Protein AF-A0A383BK71-F1 (afdb_monomer)

Solvent-accessible surface area (backbone atoms only — not comparable to full-atom values): 11397 Å² total; per-residue (Å²): 144,84,88,84,87,92,77,85,93,81,81,81,90,73,81,74,77,76,82,78,69,49,71,66,59,52,52,53,50,51,51,54,52,49,54,50,50,52,53,51,50,52,53,52,50,60,57,48,67,32,78,63,40,68,63,46,50,32,55,52,52,14,50,55,44,15,53,54,46,27,53,54,34,49,50,32,50,76,67,69,66,46,39,71,54,34,56,46,54,47,51,23,39,53,29,51,71,76,72,45,80,30,54,25,82,94,73,77,40,45,54,52,73,50,88,63,35,60,75,43,58,67,50,45,62,59,29,73,81,48,65,47,67,61,42,50,43,37,54,44,20,42,26,58,12,49,29,30,37,39,51,27,49,38,25,53,50,89,64,64,37,54,62,68,54,20,49,50,52,38,48,51,56,74,66,31,63,68,57,56,51,54,54,52,49,31,58,58,69,70,51,51,47,54,29,52,55,45,40,50,56,55,74,76,108

InterPro domains:
  IPR018650 Sulfolobus virus STSV1, Orf64 [PF09852] (87-203)

Structure (mmCIF, N/CA/C/O backbone):
data_AF-A0A383BK71-F1
#
_entry.id   AF-A0A383BK71-F1
#
loop_
_atom_site.group_PDB
_atom_site.id
_atom_site.type_symbol
_atom_site.label_atom_id
_atom_site.label_alt_id
_atom_site.label_comp_id
_atom_site.label_asym_id
_atom_site.label_entity_id
_atom_site.label_seq_id
_atom_site.pdbx_PDB_ins_code
_atom_site.Cartn_x
_atom_site.Cartn_y
_atom_site.Cartn_z
_atom_site.occupancy
_atom_site.B_iso_or_equiv
_atom_site.auth_seq_id
_atom_site.auth_comp_id
_atom_site.auth_asym_id
_atom_site.auth_atom_id
_atom_site.pdbx_PDB_model_num
ATOM 1 N N . MET A 1 1 ? -90.364 42.900 13.147 1.00 42.56 1 MET A N 1
ATOM 2 C CA . MET A 1 1 ? -89.649 44.184 12.991 1.00 42.56 1 MET A CA 1
ATOM 3 C C . MET A 1 1 ? -88.377 44.152 13.834 1.00 42.56 1 MET A C 1
ATOM 5 O O . MET A 1 1 ? -88.471 44.435 15.014 1.00 42.56 1 MET A O 1
ATOM 9 N N . ASN A 1 2 ? -87.221 43.758 13.278 1.00 37.34 2 ASN A N 1
ATOM 10 C CA . ASN A 1 2 ? -85.908 44.239 13.742 1.00 37.34 2 ASN A CA 1
ATOM 11 C C . ASN A 1 2 ? -84.810 43.921 12.705 1.00 37.34 2 ASN A C 1
ATOM 13 O O . ASN A 1 2 ? -84.470 42.764 12.478 1.00 37.34 2 ASN A O 1
ATOM 17 N N . ARG A 1 3 ? -84.296 44.964 12.044 1.00 47.06 3 ARG A N 1
ATOM 18 C CA . ARG A 1 3 ? -83.067 44.941 11.235 1.00 47.06 3 ARG A CA 1
ATOM 19 C C . ARG A 1 3 ? -81.888 45.107 12.190 1.00 47.06 3 ARG A C 1
ATOM 21 O O . ARG A 1 3 ? -81.932 46.054 12.970 1.00 47.06 3 ARG A O 1
ATOM 28 N N . LYS A 1 4 ? -80.801 44.349 12.006 1.00 44.72 4 LYS A N 1
ATOM 29 C CA . LYS A 1 4 ? -79.445 44.896 11.763 1.00 44.72 4 LYS A CA 1
ATOM 30 C C . LYS A 1 4 ? -78.358 43.811 11.758 1.00 44.72 4 LYS A C 1
ATOM 32 O O . LYS A 1 4 ? -78.386 42.892 12.561 1.00 44.72 4 LYS A O 1
ATOM 37 N N . LYS A 1 5 ? -77.358 44.092 10.912 1.00 44.12 5 LYS A N 1
ATOM 38 C CA . LYS A 1 5 ? -75.966 43.613 10.895 1.00 44.12 5 LYS A CA 1
ATOM 39 C C . LYS A 1 5 ? -75.694 42.201 10.368 1.00 44.12 5 LYS A C 1
ATOM 41 O O . LYS A 1 5 ? -75.541 41.245 11.109 1.00 44.12 5 LYS A O 1
ATOM 46 N N . PHE A 1 6 ? -75.500 42.165 9.053 1.00 45.75 6 PHE A N 1
ATOM 47 C CA . PHE A 1 6 ? -74.708 41.179 8.329 1.00 45.75 6 PHE A CA 1
ATOM 48 C C . PHE A 1 6 ? -73.498 41.945 7.770 1.00 45.75 6 PHE A C 1
ATOM 50 O O . PHE A 1 6 ? -73.641 42.612 6.752 1.00 45.75 6 PHE A O 1
ATOM 57 N N . LEU A 1 7 ? -72.366 41.990 8.480 1.00 42.94 7 LEU A N 1
ATOM 58 C CA . LEU A 1 7 ? -71.119 42.597 7.988 1.00 42.94 7 LEU A CA 1
ATOM 59 C C . LEU A 1 7 ? -69.911 41.918 8.655 1.00 42.94 7 LEU A C 1
ATOM 61 O O . LEU A 1 7 ? -69.750 42.036 9.864 1.00 42.94 7 LEU A O 1
ATOM 65 N N . PHE A 1 8 ? -69.108 41.265 7.808 1.00 40.44 8 PHE A N 1
ATOM 66 C CA . PHE A 1 8 ? -67.665 41.006 7.899 1.00 40.44 8 PHE A CA 1
ATOM 67 C C . PHE A 1 8 ? -67.098 40.434 9.205 1.00 40.44 8 PHE A C 1
ATOM 69 O O . PHE A 1 8 ? -66.811 41.167 10.143 1.00 40.44 8 PHE A O 1
ATOM 76 N N . ASP A 1 9 ? -66.812 39.131 9.172 1.00 39.16 9 ASP A N 1
ATOM 77 C CA . ASP A 1 9 ? -65.751 38.513 9.967 1.00 39.16 9 ASP A CA 1
ATOM 78 C C . ASP A 1 9 ? -64.569 38.243 9.023 1.00 39.16 9 ASP A C 1
ATOM 80 O O . ASP A 1 9 ? -64.561 37.291 8.241 1.00 39.16 9 ASP A O 1
ATOM 84 N N . VAL A 1 10 ? -63.629 39.183 9.004 1.00 48.25 10 VAL A N 1
ATOM 85 C CA . VAL A 1 10 ? -62.282 39.008 8.466 1.00 48.25 10 VAL A CA 1
ATOM 86 C C . VAL A 1 10 ? -61.370 39.541 9.551 1.00 48.25 10 VAL A C 1
ATOM 88 O O . VAL A 1 10 ? -61.269 40.750 9.687 1.00 48.25 10 VAL A O 1
ATOM 91 N N . ASP A 1 11 ? -60.726 38.644 10.294 1.00 38.59 11 ASP A N 1
ATOM 92 C CA . ASP A 1 11 ? -59.405 38.884 10.869 1.00 38.59 11 ASP A CA 1
ATOM 93 C C . ASP A 1 11 ? -58.658 37.553 11.071 1.00 38.59 11 ASP A C 1
ATOM 95 O O . ASP A 1 11 ? -58.803 36.828 12.051 1.00 38.59 11 ASP A O 1
ATOM 99 N N . GLY A 1 12 ? -57.865 37.231 10.046 1.00 40.09 12 GLY A N 1
ATOM 100 C CA . GLY A 1 12 ? -56.494 36.729 10.156 1.00 40.09 12 GLY A CA 1
ATOM 101 C C . GLY A 1 12 ? -56.163 35.704 11.239 1.00 40.09 12 GLY A C 1
ATOM 102 O O . GLY A 1 12 ? -55.468 36.017 12.202 1.00 40.09 12 GLY A O 1
ATOM 103 N N . ALA A 1 13 ? -56.470 34.434 10.984 1.00 41.88 13 ALA A N 1
ATOM 104 C CA . ALA A 1 13 ? -55.810 33.308 11.641 1.00 41.88 13 ALA A CA 1
ATOM 105 C C . ALA A 1 13 ? -54.373 33.111 11.103 1.00 41.88 13 ALA A C 1
ATOM 107 O O . ALA A 1 13 ? -54.063 32.104 10.470 1.00 41.88 13 ALA A O 1
ATOM 108 N N . PHE A 1 14 ? -53.473 34.063 11.358 1.00 40.72 14 PHE A N 1
ATOM 109 C CA . PHE A 1 14 ? -52.030 33.817 11.293 1.00 40.72 14 PHE A CA 1
ATOM 110 C C . PHE A 1 14 ? -51.546 33.457 12.694 1.00 40.72 14 PHE A C 1
ATOM 112 O O . PHE A 1 14 ? -51.051 34.291 13.448 1.00 40.72 14 PHE A O 1
ATOM 119 N N . GLY A 1 15 ? -51.717 32.182 13.048 1.00 43.16 15 GLY A N 1
ATOM 120 C CA . GLY A 1 15 ? -51.090 31.589 14.222 1.00 43.16 15 GLY A CA 1
ATOM 121 C C . GLY A 1 15 ? -49.574 31.611 14.061 1.00 43.16 15 GLY A C 1
ATOM 122 O O . GLY A 1 15 ? -48.978 30.668 13.540 1.00 43.16 15 GLY A O 1
ATOM 123 N N . VAL A 1 16 ? -48.944 32.695 14.505 1.00 45.91 16 VAL A N 1
ATOM 124 C CA . VAL A 1 16 ? -47.504 32.750 14.735 1.00 45.91 16 VAL A CA 1
ATOM 125 C C . VAL A 1 16 ? -47.217 31.728 15.833 1.00 45.91 16 VAL A C 1
ATOM 127 O O . VAL A 1 16 ? -47.519 31.957 17.002 1.00 45.91 16 VAL A O 1
ATOM 130 N N . LYS A 1 17 ? -46.686 30.555 15.463 1.00 52.88 17 LYS A N 1
ATOM 131 C CA . LYS A 1 17 ? -46.091 29.623 16.428 1.00 52.88 17 LYS A CA 1
ATOM 132 C C . LYS A 1 17 ? -44.982 30.386 17.149 1.00 52.88 17 LYS A C 1
ATOM 134 O O . LYS A 1 17 ? -43.905 30.564 16.583 1.00 52.88 17 LYS A O 1
ATOM 139 N N . SER A 1 18 ? -45.265 30.865 18.360 1.00 48.69 18 SER A N 1
ATOM 140 C CA . SER A 1 18 ? -44.252 31.450 19.235 1.00 48.69 18 SER A CA 1
ATOM 141 C C . SER A 1 18 ? -43.105 30.450 19.369 1.00 48.69 18 SER A C 1
ATOM 143 O O . SER A 1 18 ? -43.304 29.293 19.744 1.00 48.69 18 SER A O 1
ATOM 145 N N . PHE A 1 19 ? -41.910 30.894 18.991 1.00 53.88 19 PHE A N 1
ATOM 146 C CA . PHE A 1 19 ? -40.665 30.133 19.056 1.00 53.88 19 PHE A CA 1
ATOM 147 C C . PHE A 1 19 ? -40.052 30.135 20.466 1.00 53.88 19 PHE A C 1
ATOM 149 O O . PHE A 1 19 ? -38.884 29.780 20.623 1.00 53.88 19 PHE A O 1
ATOM 156 N N . GLU A 1 20 ? -40.816 30.485 21.504 1.00 55.38 20 GLU A N 1
ATOM 157 C CA . GLU A 1 20 ? -40.397 30.345 22.899 1.00 55.38 20 GLU A CA 1
ATOM 158 C C . GLU A 1 20 ? -40.402 28.870 23.317 1.00 55.38 20 GLU A C 1
ATOM 160 O O . GLU A 1 20 ? -41.219 28.400 24.107 1.00 55.38 20 GLU A O 1
ATOM 165 N N . ARG A 1 21 ? -39.441 28.104 22.793 1.00 60.53 21 ARG A N 1
ATOM 166 C CA . ARG A 1 21 ? -38.963 26.932 23.521 1.00 60.53 21 ARG A CA 1
ATOM 167 C C . ARG A 1 21 ? -38.269 27.454 24.769 1.00 60.53 21 ARG A C 1
ATOM 169 O O . ARG A 1 21 ? -37.210 28.070 24.681 1.00 60.53 21 ARG A O 1
ATOM 176 N N . THR A 1 22 ? -38.868 27.199 25.924 1.00 65.06 22 THR A N 1
ATOM 177 C CA . THR A 1 22 ? -38.256 27.447 27.229 1.00 65.06 22 THR A CA 1
ATOM 178 C C . THR A 1 22 ? -36.886 26.772 27.267 1.00 65.06 22 THR A C 1
ATOM 180 O O . THR A 1 22 ? -36.724 25.658 26.761 1.00 65.06 22 THR A O 1
ATOM 183 N N . SER A 1 23 ? -35.886 27.425 27.860 1.00 57.91 23 SER A N 1
ATOM 184 C CA . SER A 1 23 ? -34.531 26.870 28.003 1.00 57.91 23 SER A CA 1
ATOM 185 C C . SER A 1 23 ? -34.546 25.456 28.603 1.00 57.91 23 SER A C 1
ATOM 187 O O . SER A 1 23 ? -33.766 24.609 28.181 1.00 57.91 23 SER A O 1
ATOM 189 N N . GLU A 1 24 ? -35.510 25.166 29.480 1.00 67.19 24 GLU A N 1
ATOM 190 C CA . GLU A 1 24 ? -35.824 23.845 30.046 1.00 67.19 24 GLU A CA 1
ATOM 191 C C . GLU A 1 24 ? -36.275 22.787 29.020 1.00 67.19 24 GLU A C 1
ATOM 193 O O . GLU A 1 24 ? -35.879 21.619 29.082 1.00 67.19 24 GLU A O 1
ATOM 198 N N . GLN A 1 25 ? -37.089 23.172 28.034 1.00 67.69 25 GLN A N 1
ATOM 199 C CA . GLN A 1 25 ? -37.481 22.275 26.945 1.00 67.69 25 GLN A CA 1
ATOM 200 C C . GLN A 1 25 ? -36.298 21.991 26.017 1.00 67.69 25 GLN A C 1
ATOM 202 O O . GLN A 1 25 ? -36.145 20.867 25.538 1.00 67.69 25 GLN A O 1
ATOM 207 N N . VAL A 1 26 ? -35.424 22.974 25.783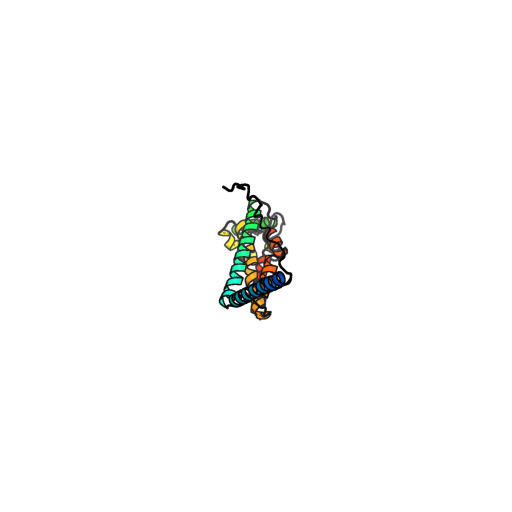 1.00 65.62 26 VAL A N 1
ATOM 208 C CA . VAL A 1 26 ? -34.208 22.776 24.981 1.00 65.62 26 VAL A CA 1
ATOM 209 C C . VAL A 1 26 ? -33.222 21.864 25.711 1.00 65.62 26 VAL A C 1
ATOM 211 O O . VAL A 1 26 ? -32.732 20.908 25.109 1.00 65.62 26 VAL A O 1
ATOM 214 N N . THR A 1 27 ? -32.974 22.088 27.005 1.00 69.00 27 THR A N 1
ATOM 215 C CA . THR A 1 27 ? -32.044 21.270 27.799 1.00 69.00 27 THR A CA 1
ATOM 216 C C . THR A 1 27 ? -32.533 19.834 27.969 1.00 69.00 27 THR A C 1
ATOM 218 O O . THR A 1 27 ? -31.744 18.908 27.787 1.00 69.00 27 THR A O 1
ATOM 221 N N . SER A 1 28 ? -33.82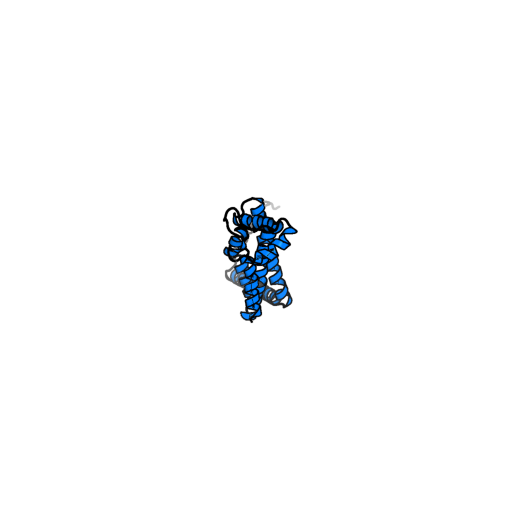5 19.611 28.226 1.00 72.88 28 SER A N 1
ATOM 222 C CA . SER A 1 28 ? -34.400 18.257 28.317 1.00 72.88 28 SER A CA 1
ATOM 223 C C . SER A 1 28 ? -34.387 17.518 26.973 1.00 72.88 28 SER A C 1
ATOM 225 O O . SER A 1 28 ? -34.038 16.335 26.920 1.00 72.88 28 SER A O 1
ATOM 227 N N . THR A 1 29 ? -34.671 18.215 25.867 1.00 71.81 29 THR A N 1
ATOM 228 C CA . THR A 1 29 ? -34.591 17.635 24.516 1.00 71.81 29 THR A CA 1
ATOM 229 C C . THR A 1 29 ? -33.145 17.295 24.142 1.00 71.81 29 THR A C 1
ATOM 231 O O . THR A 1 29 ? -32.883 16.203 23.635 1.00 71.81 29 THR A O 1
ATOM 234 N N . MET A 1 30 ? -32.186 18.180 24.443 1.00 70.88 30 MET A N 1
ATOM 235 C CA . MET A 1 30 ? -30.753 17.933 24.234 1.00 70.88 30 MET A CA 1
ATOM 236 C C . MET A 1 30 ? -30.235 16.777 25.096 1.00 70.88 30 MET A C 1
ATOM 238 O O . MET A 1 30 ? -29.504 15.924 24.594 1.00 70.88 30 MET A O 1
ATOM 242 N N . ALA A 1 31 ? -30.648 16.687 26.363 1.00 73.00 31 ALA A N 1
ATOM 243 C CA . ALA A 1 31 ? -30.292 15.576 27.243 1.00 73.00 31 ALA A CA 1
ATOM 244 C C . ALA A 1 31 ? -30.866 14.239 26.739 1.00 73.00 31 ALA A C 1
ATOM 246 O O . ALA A 1 31 ? -30.168 13.223 26.738 1.00 73.00 31 ALA A O 1
ATOM 247 N N . GLY A 1 32 ? -32.110 14.239 26.245 1.00 73.38 32 GLY A N 1
ATOM 248 C CA . GLY A 1 32 ? -32.739 13.068 25.632 1.00 73.38 32 GLY A CA 1
ATOM 249 C C . GLY A 1 32 ? -32.044 12.617 24.343 1.00 73.38 32 GLY A C 1
ATOM 250 O O . GLY A 1 32 ? -31.818 11.420 24.154 1.00 73.38 32 GLY A O 1
ATOM 251 N N . LEU A 1 33 ? -31.655 13.562 23.481 1.00 75.44 33 LEU A N 1
ATOM 252 C CA . LEU A 1 33 ? -30.868 13.301 22.270 1.00 75.44 33 LEU A CA 1
ATOM 253 C C . LEU A 1 33 ? -29.487 12.729 22.602 1.00 75.44 33 LEU A C 1
ATOM 255 O O . LEU A 1 33 ? -29.099 11.719 22.018 1.00 75.44 33 LEU A O 1
ATOM 259 N N . ARG A 1 34 ? -28.783 13.315 23.578 1.00 73.50 34 ARG A N 1
ATOM 260 C CA . ARG A 1 34 ? -27.465 12.847 24.024 1.00 73.50 34 ARG A CA 1
ATOM 261 C C . ARG A 1 34 ? -27.533 11.431 24.592 1.00 73.50 34 ARG A C 1
ATOM 263 O O . ARG A 1 34 ? -26.778 10.567 24.168 1.00 73.50 34 ARG A O 1
ATOM 270 N N . ARG A 1 35 ? -28.513 11.152 25.457 1.00 75.44 35 ARG A N 1
ATOM 271 C CA . ARG A 1 35 ? -28.724 9.811 26.022 1.00 75.44 35 ARG A CA 1
ATOM 272 C C . ARG A 1 35 ? -29.045 8.774 24.945 1.00 75.44 35 ARG A C 1
ATOM 274 O O . ARG A 1 35 ? -28.568 7.647 25.024 1.00 75.44 35 ARG A O 1
ATOM 281 N N . ARG A 1 36 ? -29.854 9.134 23.941 1.00 75.44 36 ARG A N 1
ATOM 282 C CA . ARG A 1 36 ? -30.118 8.252 22.795 1.00 75.44 36 ARG A CA 1
ATOM 283 C C . ARG A 1 36 ? -28.832 7.981 22.025 1.00 75.44 36 ARG A C 1
ATOM 285 O O . ARG A 1 36 ? -28.542 6.811 21.812 1.00 75.44 36 ARG A O 1
ATOM 292 N N . ALA A 1 37 ? -28.065 9.025 21.696 1.00 73.25 37 ALA A N 1
ATOM 293 C CA . ALA A 1 37 ? -26.781 8.917 21.010 1.00 73.25 37 ALA A CA 1
ATOM 294 C C . ALA A 1 37 ? -25.816 7.980 21.752 1.00 73.25 37 ALA A C 1
ATOM 296 O O . ALA A 1 37 ? -25.332 7.034 21.134 1.00 73.25 37 ALA A O 1
ATOM 297 N N . ASP A 1 38 ? -25.644 8.161 23.065 1.00 77.81 38 ASP A N 1
ATOM 298 C CA . ASP A 1 38 ? -24.795 7.321 23.920 1.00 77.81 38 ASP A CA 1
ATOM 299 C C . ASP A 1 38 ? -25.236 5.850 23.909 1.00 77.81 38 ASP A C 1
ATOM 301 O O . ASP A 1 38 ? -24.412 4.951 23.762 1.00 77.81 38 ASP A O 1
ATOM 305 N N . ILE A 1 39 ? -26.544 5.577 23.994 1.00 76.12 39 ILE A N 1
ATOM 306 C CA . ILE A 1 39 ? -27.071 4.203 23.939 1.00 76.12 39 ILE A CA 1
ATOM 307 C C . ILE A 1 39 ? -26.807 3.571 22.568 1.00 76.12 39 ILE A C 1
ATOM 309 O O . ILE A 1 39 ? -26.422 2.402 22.497 1.00 76.12 39 ILE A O 1
ATOM 313 N N . THR A 1 40 ? -26.997 4.314 21.473 1.00 72.31 40 THR A N 1
ATOM 314 C CA . THR A 1 40 ? -26.615 3.835 20.134 1.00 72.31 40 THR A CA 1
ATOM 315 C C . THR A 1 40 ? -25.119 3.564 20.045 1.00 72.31 40 THR A C 1
ATOM 317 O O . THR A 1 40 ? -24.740 2.507 19.555 1.00 72.31 40 THR A O 1
ATOM 320 N N . LEU A 1 41 ? -24.278 4.456 20.572 1.00 72.44 41 LEU A N 1
ATOM 321 C CA . LEU A 1 41 ? -22.822 4.306 20.589 1.00 72.44 41 LEU A CA 1
ATOM 322 C C . LEU A 1 41 ? -22.389 3.042 21.339 1.00 72.44 41 LEU A C 1
ATOM 324 O O . LEU A 1 41 ? -21.595 2.268 20.818 1.00 72.44 41 LEU A O 1
ATOM 328 N N . LEU A 1 42 ? -22.972 2.781 22.511 1.0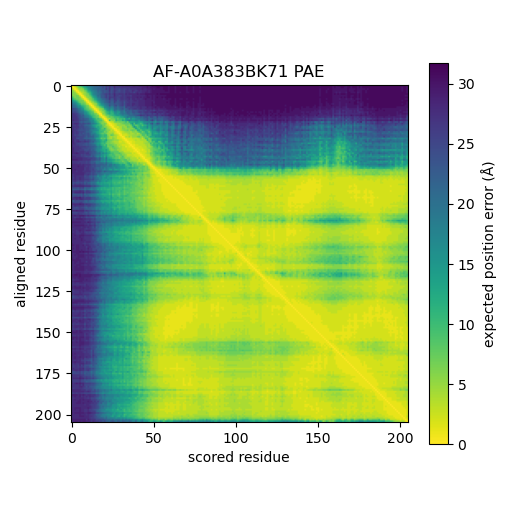0 72.56 42 LEU A N 1
ATOM 329 C CA . LEU A 1 42 ? -22.694 1.583 23.307 1.00 72.56 42 LEU A CA 1
ATOM 330 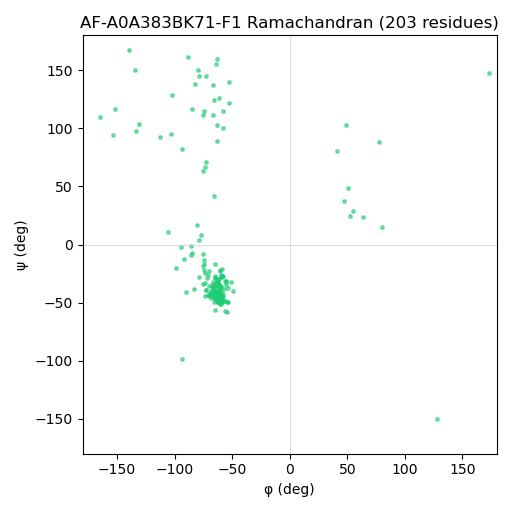C C . LEU A 1 42 ? -23.137 0.294 22.602 1.00 72.56 42 LEU A C 1
ATOM 332 O O . LEU A 1 42 ? -22.438 -0.714 22.664 1.00 72.56 42 LEU A O 1
ATOM 336 N N . ARG A 1 43 ? -24.276 0.316 21.897 1.00 72.38 43 ARG A N 1
ATOM 337 C CA . ARG A 1 43 ? -24.741 -0.831 21.096 1.00 72.38 43 ARG A CA 1
ATOM 338 C C . ARG A 1 43 ? -23.824 -1.106 19.909 1.00 72.38 43 ARG A C 1
ATOM 340 O O . ARG A 1 43 ? -23.523 -2.263 19.634 1.00 72.38 43 ARG A O 1
ATOM 347 N N . TRP A 1 44 ? -23.374 -0.051 19.232 1.00 66.38 44 TRP A N 1
ATOM 348 C CA . TRP A 1 44 ? -22.397 -0.153 18.150 1.00 66.38 44 TRP A CA 1
ATOM 349 C C . TRP A 1 44 ? -21.078 -0.710 18.685 1.00 66.38 44 TRP A C 1
ATOM 351 O O . TRP A 1 44 ? -20.559 -1.678 18.140 1.00 66.38 44 TRP A O 1
ATOM 361 N N . GLN A 1 45 ? -20.595 -0.190 19.813 1.00 67.69 45 GLN A N 1
ATOM 362 C CA . GLN A 1 4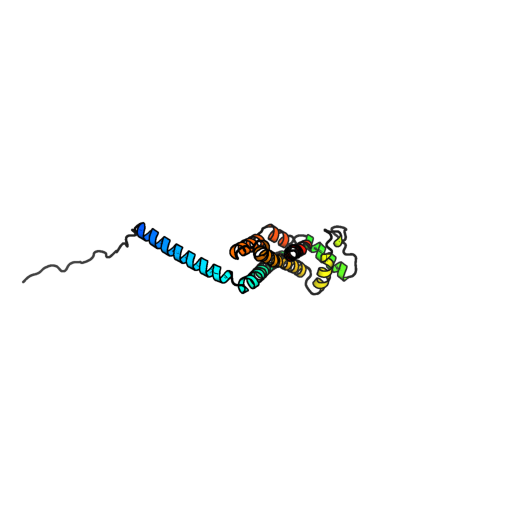5 ? -19.384 -0.672 20.468 1.00 67.69 45 GLN A CA 1
ATOM 363 C C . GLN A 1 45 ? -19.471 -2.163 20.831 1.00 67.69 45 GLN A C 1
ATOM 365 O O . GLN A 1 45 ? -18.555 -2.915 20.516 1.00 67.69 45 GLN A O 1
ATOM 370 N N . ALA A 1 46 ? -20.595 -2.616 21.395 1.00 65.38 46 ALA A N 1
ATOM 371 C CA . ALA A 1 46 ? -20.803 -4.026 21.729 1.00 65.38 46 ALA A CA 1
ATOM 372 C C . ALA A 1 46 ? -20.830 -4.948 20.494 1.00 65.38 46 ALA A C 1
ATOM 374 O O . ALA A 1 46 ? -20.390 -6.091 20.570 1.00 65.38 46 ALA A O 1
ATOM 375 N N . HIS A 1 47 ? -21.329 -4.466 19.351 1.00 66.75 47 HIS A N 1
ATOM 376 C CA . HIS A 1 47 ? -21.313 -5.233 18.102 1.00 66.75 47 HIS A CA 1
ATOM 377 C C . HIS A 1 47 ? -19.899 -5.329 17.502 1.00 66.75 47 HIS A C 1
ATOM 379 O O . HIS A 1 47 ? -19.496 -6.387 17.007 1.00 66.75 47 HIS A O 1
ATOM 385 N N . PHE A 1 48 ? -19.128 -4.241 17.585 1.00 66.38 48 PHE A N 1
ATOM 386 C CA . PHE A 1 48 ? -17.751 -4.182 17.093 1.00 66.38 48 PHE A CA 1
ATOM 387 C C . PHE A 1 48 ? -16.747 -4.934 17.964 1.00 66.38 48 PHE A C 1
ATOM 389 O O . PHE A 1 48 ? -15.747 -5.401 17.437 1.00 66.38 48 PHE A O 1
ATOM 396 N N . ASP A 1 49 ? -17.033 -5.131 19.251 1.00 73.31 49 ASP A N 1
ATOM 397 C CA . ASP A 1 49 ? -16.221 -5.975 20.137 1.00 73.31 49 ASP A CA 1
ATOM 398 C C . ASP A 1 49 ? -16.468 -7.489 19.927 1.00 73.31 49 ASP A C 1
ATOM 400 O O . ASP A 1 49 ? -15.976 -8.317 20.695 1.00 73.31 49 ASP A O 1
ATOM 404 N N . SER A 1 50 ? -17.221 -7.889 18.893 1.00 79.44 50 SER A N 1
ATOM 405 C CA . SER A 1 50 ? -17.419 -9.306 18.583 1.00 79.44 50 SER A CA 1
ATOM 406 C C . SER A 1 50 ? -16.154 -9.955 17.981 1.00 79.44 50 SER A C 1
ATOM 408 O O . SER A 1 50 ? -15.474 -9.341 17.155 1.00 79.44 50 SER A O 1
ATOM 410 N N . PRO A 1 51 ? -15.867 -11.240 18.281 1.00 78.75 51 PRO A N 1
ATOM 411 C CA . PRO A 1 51 ? -14.704 -11.945 17.721 1.00 78.75 51 PRO A CA 1
ATOM 412 C C . PRO A 1 51 ? -14.684 -12.005 16.186 1.00 78.75 51 PRO A C 1
ATOM 414 O O . PRO A 1 51 ? -13.627 -12.102 15.563 1.00 78.75 51 PRO A O 1
ATOM 417 N N . ILE A 1 52 ? -15.864 -11.965 15.559 1.00 82.69 52 ILE A N 1
ATOM 418 C CA . ILE A 1 52 ? -16.007 -11.962 14.099 1.00 82.69 52 ILE A CA 1
ATOM 419 C C . ILE A 1 52 ? -15.599 -10.600 13.533 1.00 82.69 52 ILE A C 1
ATOM 421 O O . ILE A 1 52 ? -14.859 -10.549 12.550 1.00 82.69 52 ILE A O 1
ATOM 425 N N . ALA A 1 53 ? -16.037 -9.508 14.163 1.00 81.69 53 ALA A N 1
ATOM 426 C CA . ALA A 1 53 ? -15.670 -8.156 13.761 1.00 81.69 53 ALA A CA 1
ATOM 427 C C . ALA A 1 53 ? -14.146 -7.964 13.809 1.00 81.69 53 ALA A C 1
ATOM 429 O O . ALA A 1 53 ? -13.559 -7.523 12.822 1.00 81.69 53 ALA A O 1
ATOM 430 N N . ASP A 1 54 ? -13.492 -8.429 14.875 1.00 86.75 54 ASP A N 1
ATOM 431 C CA . ASP A 1 54 ? -12.029 -8.394 15.003 1.00 86.75 54 ASP A CA 1
ATOM 432 C C . ASP A 1 54 ? -11.290 -9.154 13.896 1.00 86.75 54 ASP A C 1
ATOM 434 O O . ASP A 1 54 ? -10.157 -8.813 13.547 1.00 86.75 54 ASP A O 1
ATOM 438 N N . ARG A 1 55 ? -11.922 -10.178 13.314 1.00 88.88 55 ARG A N 1
ATOM 439 C CA . ARG A 1 55 ? -11.344 -10.933 12.204 1.00 88.88 55 ARG A CA 1
ATOM 440 C C . ARG A 1 55 ? -11.583 -10.253 10.865 1.00 88.88 55 ARG A C 1
ATOM 442 O O . ARG A 1 55 ? -10.694 -10.303 10.028 1.00 88.88 55 ARG A O 1
ATOM 449 N N . VAL A 1 56 ? -12.754 -9.657 10.646 1.00 93.31 56 VAL A N 1
ATOM 450 C CA . VAL A 1 56 ? -13.189 -9.157 9.330 1.00 93.31 56 VAL A CA 1
ATOM 451 C C . VAL A 1 56 ? -12.773 -7.705 9.084 1.00 93.31 56 VAL A C 1
ATOM 453 O O . VAL A 1 56 ? -12.321 -7.386 7.985 1.00 93.31 56 VAL A O 1
ATOM 456 N N . ILE A 1 57 ? -12.874 -6.834 10.092 1.00 93.31 57 ILE A N 1
ATOM 457 C CA . ILE A 1 57 ? -12.550 -5.403 9.976 1.00 93.31 57 ILE A CA 1
ATOM 458 C C . ILE A 1 57 ? -11.144 -5.146 9.415 1.00 93.31 57 ILE A C 1
ATOM 460 O O . ILE A 1 57 ? -11.049 -4.368 8.463 1.00 93.31 57 ILE A O 1
ATOM 464 N N . PRO A 1 58 ? -10.057 -5.773 9.915 1.00 95.94 58 PRO A N 1
ATOM 465 C CA . PRO A 1 58 ? -8.724 -5.508 9.376 1.00 95.94 58 PRO A CA 1
ATOM 466 C C . PRO A 1 58 ? -8.595 -5.858 7.892 1.00 95.94 58 PRO A C 1
ATOM 468 O O . PRO A 1 58 ? -7.937 -5.132 7.153 1.00 95.94 58 PRO A O 1
ATOM 471 N N . TRP A 1 59 ? -9.241 -6.936 7.438 1.00 97.50 59 TRP A N 1
ATOM 472 C CA . TRP A 1 59 ? -9.210 -7.333 6.028 1.00 97.50 59 TRP A CA 1
ATOM 473 C C . TRP A 1 59 ? -10.042 -6.409 5.145 1.00 97.50 59 TRP A C 1
ATOM 475 O O . TRP A 1 59 ? -9.603 -6.073 4.050 1.00 97.50 59 TRP A O 1
ATOM 485 N N . LEU A 1 60 ? -11.205 -5.955 5.622 1.00 97.00 60 LEU A N 1
ATOM 486 C CA . LEU A 1 60 ? -11.984 -4.924 4.931 1.00 97.00 60 LEU A CA 1
ATOM 487 C C . LEU A 1 60 ? -11.187 -3.621 4.807 1.00 97.00 60 LEU A C 1
ATOM 489 O O . LEU A 1 60 ? -11.123 -3.052 3.722 1.00 97.00 60 LEU A O 1
ATOM 493 N N . GLY A 1 61 ? -10.546 -3.174 5.890 1.00 97.25 61 GLY A N 1
ATOM 494 C CA . GLY A 1 61 ? -9.699 -1.980 5.885 1.00 97.25 61 GLY A CA 1
ATOM 495 C C . GLY A 1 61 ? -8.522 -2.107 4.916 1.00 97.25 61 GLY A C 1
ATOM 496 O O . GLY A 1 61 ? -8.305 -1.215 4.099 1.00 97.25 61 GLY A O 1
ATOM 497 N N . ALA A 1 62 ? -7.821 -3.243 4.948 1.00 98.19 62 ALA A N 1
ATOM 498 C CA . ALA A 1 62 ? -6.740 -3.547 4.015 1.00 98.19 62 ALA A CA 1
ATOM 499 C C . ALA A 1 62 ? -7.218 -3.527 2.557 1.00 98.19 62 ALA A C 1
ATOM 501 O O . ALA A 1 62 ? -6.604 -2.871 1.721 1.00 98.19 62 ALA A O 1
ATOM 502 N N . PHE A 1 63 ? -8.345 -4.183 2.264 1.00 98.44 63 PHE A N 1
ATOM 503 C CA . PHE A 1 63 ? -8.928 -4.219 0.925 1.00 98.44 63 PHE A CA 1
ATOM 504 C C . PHE A 1 63 ? -9.297 -2.820 0.419 1.00 98.44 63 PHE A C 1
ATOM 506 O O . PHE A 1 63 ? -8.932 -2.459 -0.697 1.00 98.44 63 PHE A O 1
ATOM 513 N N . LEU A 1 64 ? -9.986 -2.017 1.236 1.00 98.31 64 LEU A N 1
ATOM 514 C CA . LEU A 1 64 ? -10.392 -0.662 0.861 1.00 98.31 64 LEU A CA 1
ATOM 515 C C . LEU A 1 64 ? -9.186 0.252 0.629 1.00 98.31 64 LEU A C 1
ATOM 517 O O . LEU A 1 64 ? -9.182 1.018 -0.339 1.00 98.31 64 LEU A O 1
ATOM 521 N N . LEU A 1 65 ? -8.155 0.155 1.475 1.00 98.44 65 LEU A N 1
ATOM 522 C CA . LEU A 1 65 ? -6.927 0.924 1.297 1.00 98.44 65 LEU A CA 1
ATOM 523 C C . LEU A 1 65 ? -6.189 0.492 0.025 1.00 98.44 65 LEU A C 1
ATOM 525 O O . LEU A 1 65 ? -5.874 1.348 -0.798 1.00 98.44 65 LEU A O 1
ATOM 529 N N . THR A 1 66 ? -5.982 -0.812 -0.185 1.00 98.62 66 THR A N 1
ATOM 530 C CA . THR A 1 66 ? -5.371 -1.343 -1.414 1.00 98.62 66 THR A CA 1
ATOM 531 C C . THR A 1 66 ? -6.124 -0.886 -2.652 1.00 98.62 66 THR A C 1
ATOM 533 O O . THR A 1 66 ? -5.500 -0.388 -3.582 1.00 98.62 66 THR A O 1
ATOM 536 N N . LEU A 1 67 ? -7.452 -1.022 -2.669 1.00 98.56 67 LEU A N 1
ATOM 537 C CA . LEU A 1 67 ? -8.271 -0.623 -3.808 1.00 98.56 67 LEU A CA 1
ATOM 538 C C . LEU A 1 67 ? -8.100 0.870 -4.104 1.00 98.56 67 LEU A C 1
ATOM 540 O O . LEU A 1 67 ? -7.864 1.247 -5.248 1.00 98.56 67 LEU A O 1
ATOM 544 N N . SER A 1 68 ? -8.161 1.713 -3.073 1.00 98.31 68 SER A N 1
ATOM 545 C CA . SER A 1 68 ? -8.005 3.165 -3.217 1.00 98.31 68 SER A CA 1
ATOM 546 C C . SER A 1 68 ? -6.624 3.534 -3.766 1.00 98.31 68 SER A C 1
ATOM 548 O O . SER A 1 68 ? -6.516 4.276 -4.740 1.00 98.31 68 SER A O 1
ATOM 550 N N . LEU A 1 69 ? -5.562 2.979 -3.176 1.00 98.31 69 LEU A N 1
ATOM 551 C CA . LEU A 1 69 ? -4.180 3.234 -3.578 1.00 98.31 69 LEU A CA 1
ATOM 552 C C . LEU A 1 69 ? -3.880 2.716 -4.991 1.00 98.31 69 LEU A C 1
ATOM 554 O O . LEU A 1 69 ? -3.233 3.419 -5.771 1.00 98.31 69 LEU A O 1
ATOM 558 N N . ALA A 1 70 ? -4.377 1.528 -5.339 1.00 98.12 70 ALA A N 1
ATOM 559 C CA . ALA A 1 70 ? -4.207 0.945 -6.664 1.00 98.12 70 ALA A CA 1
ATOM 560 C C . ALA A 1 70 ? -4.909 1.794 -7.728 1.00 98.12 70 ALA A C 1
ATOM 562 O O . ALA A 1 70 ? -4.293 2.140 -8.730 1.00 98.12 70 ALA A O 1
ATOM 563 N N . LEU A 1 71 ? -6.163 2.202 -7.496 1.00 98.19 71 LEU A N 1
ATOM 564 C CA . LEU A 1 71 ? -6.900 3.051 -8.437 1.00 98.19 71 LEU A CA 1
ATOM 565 C C . LEU A 1 71 ? -6.197 4.392 -8.674 1.00 98.19 71 LEU A C 1
ATOM 567 O O . LEU A 1 71 ? -6.064 4.813 -9.822 1.00 98.19 71 LEU A O 1
ATOM 571 N N . LEU A 1 72 ? -5.702 5.039 -7.614 1.00 97.25 72 LEU A N 1
ATOM 572 C CA . LEU A 1 72 ? -4.970 6.302 -7.737 1.00 97.25 72 LEU A CA 1
AT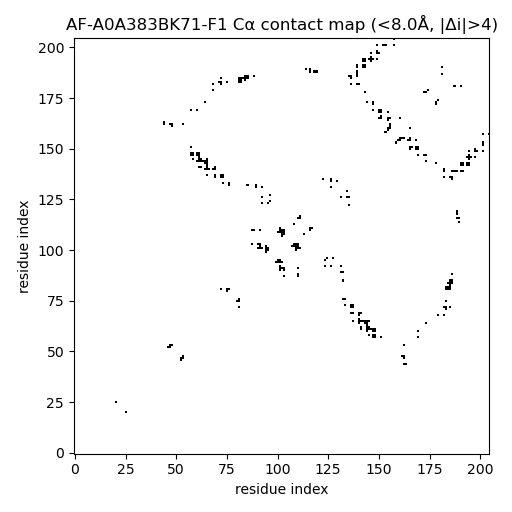OM 573 C C . LEU A 1 72 ? -3.655 6.135 -8.508 1.00 97.25 72 LEU A C 1
ATOM 575 O O . LEU A 1 72 ? -3.357 6.931 -9.398 1.00 97.25 72 LEU A O 1
ATOM 579 N N . SER A 1 73 ? -2.880 5.097 -8.187 1.00 96.88 73 SER A N 1
ATOM 580 C CA . SER A 1 73 ? -1.589 4.849 -8.832 1.00 96.88 73 SER A CA 1
ATOM 581 C C . SER A 1 73 ? -1.756 4.477 -10.309 1.00 96.88 73 SER A C 1
ATOM 583 O O . SER A 1 73 ? -1.088 5.041 -11.175 1.00 96.88 73 SER A O 1
ATOM 585 N N . LEU A 1 74 ? -2.736 3.624 -10.627 1.00 97.19 74 LEU A N 1
ATOM 586 C CA . LEU A 1 74 ? -3.071 3.246 -12.002 1.00 97.19 74 LEU A CA 1
ATOM 587 C C . LEU A 1 74 ? -3.627 4.421 -12.815 1.00 97.19 74 LEU A C 1
ATOM 589 O O . LEU A 1 74 ? -3.314 4.532 -13.999 1.00 97.19 74 LEU A O 1
ATOM 593 N N . SER A 1 75 ? -4.417 5.313 -12.204 1.00 97.19 75 SER A N 1
ATOM 594 C CA . SER A 1 75 ? -4.855 6.553 -12.859 1.00 97.19 75 SER A CA 1
ATOM 595 C C . SER A 1 75 ? -3.650 7.405 -13.243 1.00 97.19 75 SER A C 1
ATOM 597 O O . SER A 1 75 ? -3.496 7.756 -14.408 1.00 97.19 75 SER A O 1
ATOM 599 N N . ARG A 1 76 ? -2.738 7.657 -12.293 1.00 95.31 76 ARG A N 1
ATOM 600 C CA . ARG A 1 76 ? -1.527 8.437 -12.575 1.00 95.31 76 ARG A CA 1
ATOM 601 C C . ARG A 1 76 ? -0.649 7.789 -13.636 1.00 95.31 76 ARG A C 1
ATOM 603 O O . ARG A 1 76 ? -0.057 8.508 -14.436 1.00 95.31 76 ARG A O 1
ATOM 610 N N . PHE A 1 77 ? -0.556 6.461 -13.630 1.00 95.88 77 PHE A N 1
ATOM 611 C CA . PHE A 1 77 ? 0.234 5.710 -14.600 1.00 95.88 77 PHE A CA 1
ATOM 612 C C . PHE A 1 77 ? -0.311 5.882 -16.019 1.00 95.88 77 PHE A C 1
ATOM 614 O O . PHE A 1 77 ? 0.452 6.174 -16.936 1.00 95.88 77 PHE A O 1
ATOM 621 N N . ARG A 1 78 ? -1.637 5.798 -16.186 1.00 94.81 78 ARG A N 1
ATOM 622 C CA . ARG A 1 78 ? -2.311 6.043 -17.472 1.00 94.81 78 ARG A CA 1
ATOM 623 C C . ARG A 1 78 ? -2.167 7.485 -17.951 1.00 94.81 78 ARG A C 1
ATOM 625 O O . ARG A 1 78 ? -2.000 7.705 -19.145 1.00 94.81 78 ARG A O 1
ATOM 632 N N . ASP A 1 79 ? -2.168 8.436 -17.023 1.00 95.00 79 ASP A N 1
ATOM 633 C CA . ASP A 1 79 ? -1.961 9.858 -17.314 1.00 95.00 79 ASP A CA 1
ATOM 634 C C . ASP A 1 79 ? -0.479 10.223 -17.529 1.00 95.00 79 ASP A C 1
ATOM 636 O O . ASP A 1 79 ? -0.153 11.401 -17.664 1.00 95.00 79 ASP A O 1
ATOM 640 N N . LEU A 1 80 ? 0.436 9.241 -17.522 1.00 90.81 80 LEU A N 1
ATOM 641 C CA . LEU A 1 80 ? 1.890 9.438 -17.634 1.00 90.81 80 LEU A CA 1
ATOM 642 C C . LEU A 1 80 ? 2.453 10.409 -16.579 1.00 90.81 80 LEU A C 1
ATOM 644 O O . LEU A 1 80 ? 3.457 11.084 -16.791 1.00 90.81 80 LEU A O 1
ATOM 648 N N . SER A 1 81 ? 1.800 10.469 -15.418 1.00 91.50 81 SER A N 1
ATOM 649 C CA . SER A 1 81 ? 2.120 11.385 -14.318 1.00 91.50 81 SER A CA 1
ATOM 650 C C . SER A 1 81 ? 2.817 10.695 -13.138 1.00 91.50 81 SER A C 1
ATOM 652 O O . SER A 1 81 ? 2.930 11.278 -12.054 1.00 91.50 81 SER A O 1
ATOM 654 N N . VAL A 1 82 ? 3.244 9.441 -13.312 1.00 89.19 82 VAL A N 1
ATOM 655 C CA . VAL A 1 82 ? 4.039 8.681 -12.332 1.00 89.19 82 VAL A CA 1
ATOM 656 C C . VAL A 1 82 ? 5.510 9.101 -12.401 1.00 89.19 82 VAL A C 1
ATOM 658 O O . VAL A 1 82 ? 6.001 9.521 -13.445 1.00 89.19 82 VAL A O 1
ATOM 661 N N . GLY A 1 83 ? 6.211 9.006 -11.269 1.00 84.62 83 GLY A N 1
ATOM 662 C CA . GLY A 1 83 ? 7.638 9.304 -11.186 1.00 84.62 83 GLY A CA 1
ATOM 663 C C . GLY A 1 83 ? 8.505 8.360 -12.024 1.00 84.62 83 GLY A C 1
ATOM 664 O O . GLY A 1 83 ? 8.160 7.207 -12.269 1.00 84.62 83 GLY A O 1
ATOM 665 N N . GLU A 1 84 ? 9.682 8.843 -12.409 1.00 87.50 84 GLU A N 1
ATOM 666 C CA . GLU A 1 84 ? 10.639 8.138 -13.272 1.00 87.50 84 GLU A CA 1
ATOM 667 C C . GLU A 1 84 ? 11.041 6.746 -12.757 1.00 87.50 84 GLU A C 1
ATOM 669 O O . GLU A 1 84 ? 11.276 5.834 -13.548 1.00 87.50 84 GLU A O 1
ATOM 674 N N . GLN A 1 85 ? 11.065 6.555 -11.432 1.00 88.62 85 GLN A N 1
ATOM 675 C CA . GLN A 1 85 ? 11.574 5.333 -10.803 1.00 88.62 85 GLN A CA 1
ATOM 676 C C . GLN A 1 85 ? 10.877 4.057 -11.282 1.00 88.62 85 GLN A C 1
ATOM 678 O O . GLN A 1 85 ? 11.519 3.013 -11.363 1.00 88.62 85 GLN A O 1
ATOM 683 N N . ILE A 1 86 ? 9.590 4.116 -11.650 1.00 93.62 86 ILE A N 1
ATOM 684 C CA . ILE A 1 86 ? 8.900 2.936 -12.191 1.00 93.62 86 ILE A CA 1
ATOM 685 C C . ILE A 1 86 ? 9.551 2.436 -13.490 1.00 93.62 86 ILE A C 1
ATOM 687 O O . ILE A 1 86 ? 9.615 1.230 -13.723 1.00 93.62 86 ILE A O 1
ATOM 691 N N . GLY A 1 87 ? 10.082 3.349 -14.309 1.00 93.94 87 GLY A N 1
ATOM 692 C CA . GLY A 1 87 ? 10.752 3.029 -15.565 1.00 93.94 87 GLY A CA 1
ATOM 693 C C . GLY A 1 87 ? 11.999 2.177 -15.353 1.00 93.94 87 GLY A C 1
ATOM 694 O O . GLY A 1 87 ? 12.250 1.266 -16.138 1.00 93.94 87 GLY A O 1
ATOM 695 N N . TYR A 1 88 ? 12.719 2.390 -14.247 1.00 94.25 88 TYR A N 1
ATOM 696 C CA . TYR A 1 88 ? 13.887 1.583 -13.887 1.00 94.25 88 TYR A CA 1
ATOM 697 C C . TYR A 1 88 ? 13.508 0.121 -13.669 1.00 94.25 88 TYR A C 1
ATOM 699 O O . TYR A 1 88 ? 14.166 -0.775 -14.189 1.00 94.25 88 TYR A O 1
ATOM 707 N N . TYR A 1 89 ? 12.418 -0.125 -12.941 1.00 94.81 89 TYR A N 1
ATOM 708 C CA . TYR A 1 89 ? 11.954 -1.479 -12.652 1.00 94.81 89 TYR A CA 1
ATOM 709 C C . TYR A 1 89 ? 11.287 -2.139 -13.860 1.00 94.81 89 TYR A C 1
ATOM 711 O O . TYR A 1 89 ? 11.465 -3.337 -14.066 1.00 94.81 89 TYR A O 1
ATOM 719 N N . ILE A 1 90 ? 10.586 -1.381 -14.709 1.00 95.62 90 ILE A N 1
ATOM 720 C CA . ILE A 1 90 ? 10.070 -1.904 -15.983 1.00 95.62 90 ILE A CA 1
ATOM 721 C C . ILE A 1 90 ? 11.237 -2.328 -16.884 1.00 95.62 90 ILE A C 1
ATOM 723 O O . ILE A 1 90 ? 11.256 -3.463 -17.360 1.00 95.62 90 ILE A O 1
ATOM 727 N N . GLN A 1 91 ? 12.245 -1.471 -17.061 1.00 95.75 91 GLN A N 1
ATOM 728 C CA . GLN A 1 91 ? 13.436 -1.806 -17.841 1.00 95.75 91 GLN A CA 1
ATOM 729 C C . GLN A 1 91 ? 14.168 -3.020 -17.259 1.00 95.75 91 GLN A C 1
ATOM 731 O O . GLN A 1 91 ? 14.466 -3.967 -17.985 1.00 95.75 91 GLN A O 1
ATOM 736 N N . ALA A 1 92 ? 14.421 -3.015 -15.951 1.00 95.44 92 ALA A N 1
ATOM 737 C CA . ALA A 1 92 ? 15.084 -4.118 -15.273 1.00 95.44 92 ALA A CA 1
ATOM 738 C C . ALA A 1 92 ? 14.316 -5.434 -15.448 1.00 95.44 92 ALA A C 1
ATOM 740 O O . ALA A 1 92 ? 14.930 -6.454 -15.744 1.00 95.44 92 ALA A O 1
ATOM 741 N N . SER A 1 93 ? 12.982 -5.417 -15.338 1.00 95.88 93 SER A N 1
ATOM 742 C CA . SER A 1 93 ? 12.157 -6.614 -15.550 1.00 95.88 93 SER A CA 1
ATOM 743 C C . SER A 1 93 ? 12.321 -7.191 -16.957 1.00 95.88 93 SER A C 1
ATOM 745 O O . SER A 1 93 ? 12.446 -8.405 -17.105 1.00 95.88 93 SER A O 1
ATOM 747 N N . HIS A 1 94 ? 12.401 -6.325 -17.971 1.00 95.56 94 HIS A N 1
ATOM 748 C CA . HIS A 1 94 ? 12.575 -6.727 -19.360 1.00 95.56 94 HIS A CA 1
ATOM 749 C C . HIS A 1 94 ? 13.967 -7.326 -19.611 1.00 95.56 94 HIS A C 1
ATOM 751 O O . HIS A 1 94 ? 14.085 -8.384 -20.224 1.00 95.56 94 HIS A O 1
ATOM 757 N N . LEU A 1 95 ? 15.023 -6.708 -19.070 1.00 95.88 95 LEU A N 1
ATOM 758 C CA . LEU A 1 95 ? 16.387 -7.251 -19.142 1.00 95.88 95 LEU A CA 1
ATOM 759 C C . LEU A 1 95 ? 16.480 -8.623 -18.457 1.00 95.88 95 LEU A C 1
ATOM 761 O O . LEU A 1 95 ? 17.015 -9.570 -19.028 1.00 95.88 95 LEU A O 1
ATOM 765 N N . MET A 1 96 ? 15.867 -8.769 -17.279 1.00 94.81 96 MET A N 1
ATOM 766 C CA . MET A 1 96 ? 15.815 -10.044 -16.554 1.00 94.81 96 MET A CA 1
ATOM 767 C C . MET A 1 96 ? 15.017 -11.126 -17.284 1.00 94.81 96 MET A C 1
ATOM 769 O O . MET A 1 96 ? 15.267 -12.317 -17.089 1.00 94.81 96 MET A O 1
ATOM 773 N N . GLU A 1 97 ? 14.022 -10.746 -18.082 1.00 93.62 97 GLU A N 1
ATOM 774 C CA . GLU A 1 97 ? 13.279 -11.676 -18.928 1.00 93.62 97 GLU A CA 1
ATOM 775 C C . GLU A 1 97 ? 14.150 -12.227 -20.059 1.00 93.62 97 GLU A C 1
ATOM 777 O O . GLU A 1 97 ? 14.120 -13.430 -20.313 1.00 93.62 97 GLU A O 1
ATOM 782 N N . MET A 1 98 ? 14.986 -11.377 -20.660 1.00 94.38 98 MET A N 1
ATOM 783 C CA . MET A 1 98 ? 15.943 -11.762 -21.704 1.00 94.38 98 MET A CA 1
ATOM 784 C C . MET A 1 98 ? 17.177 -12.510 -21.169 1.00 94.38 98 MET A C 1
ATOM 786 O O . MET A 1 98 ? 17.960 -13.033 -21.956 1.00 94.38 98 MET A O 1
ATOM 790 N N . GLY A 1 99 ? 17.344 -12.595 -19.845 1.00 93.88 99 GLY A N 1
ATOM 791 C CA . GLY A 1 99 ? 18.522 -13.201 -19.216 1.00 93.88 99 GLY A CA 1
ATOM 792 C C . GLY A 1 99 ? 19.743 -12.278 -19.169 1.00 93.88 99 GLY A C 1
ATOM 793 O O . GLY A 1 99 ? 20.846 -12.749 -18.904 1.00 93.88 99 GLY A O 1
ATOM 794 N N . GLU A 1 100 ? 19.545 -10.982 -19.400 1.00 95.12 100 GLU A N 1
ATOM 795 C CA . GLU A 1 100 ? 20.584 -9.955 -19.366 1.00 95.12 100 GLU A CA 1
ATOM 796 C C . GLU A 1 100 ? 20.763 -9.367 -17.957 1.00 95.12 100 GLU A C 1
ATOM 798 O O . GLU A 1 100 ? 19.882 -9.461 -17.093 1.00 95.12 100 GLU A O 1
ATOM 803 N N . SER A 1 101 ? 21.911 -8.722 -17.720 1.00 93.31 101 SER A N 1
ATOM 804 C CA . SER A 1 101 ? 22.144 -7.949 -16.490 1.00 93.31 101 SER A CA 1
ATOM 805 C C . SER A 1 101 ? 21.118 -6.806 -16.402 1.00 93.31 101 SER A C 1
ATOM 807 O O . SER A 1 101 ? 21.019 -6.028 -17.353 1.00 93.31 101 SER A O 1
ATOM 809 N N . PRO A 1 102 ? 20.349 -6.657 -15.300 1.00 95.12 102 PRO A N 1
ATOM 810 C CA . PRO A 1 102 ? 19.363 -5.584 -15.146 1.00 95.12 102 PRO A CA 1
ATOM 811 C C . PRO A 1 102 ? 20.012 -4.231 -14.842 1.00 95.12 102 PRO A C 1
ATOM 813 O O . PRO A 1 102 ? 19.818 -3.646 -13.775 1.00 95.12 102 PRO A O 1
ATOM 816 N N . GLU A 1 103 ? 20.808 -3.738 -15.781 1.00 95.75 103 GLU A N 1
ATOM 817 C CA . GLU A 1 103 ? 21.442 -2.429 -15.727 1.00 95.75 103 GLU A CA 1
ATOM 818 C C . GLU A 1 103 ? 20.493 -1.354 -16.245 1.00 95.75 103 GLU A C 1
ATOM 820 O O . GLU A 1 103 ? 20.079 -1.339 -17.404 1.00 95.75 103 GLU A O 1
ATOM 825 N N . VAL A 1 104 ? 20.137 -0.436 -15.352 1.00 93.81 104 VAL A N 1
ATOM 826 C CA . VAL A 1 104 ? 19.258 0.684 -15.671 1.00 93.81 104 VAL A CA 1
ATOM 827 C C . VAL A 1 104 ? 20.054 1.689 -16.491 1.00 93.81 104 VAL A C 1
ATOM 829 O O . VAL A 1 104 ? 20.990 2.299 -15.976 1.00 93.81 104 VAL A O 1
ATOM 832 N N . THR A 1 105 ? 19.675 1.904 -17.752 1.00 92.44 105 THR A N 1
ATOM 833 C CA . THR A 1 105 ? 20.447 2.735 -18.698 1.00 92.44 105 THR A CA 1
ATOM 834 C C . THR A 1 105 ? 20.658 4.154 -18.185 1.00 92.44 105 THR A C 1
ATOM 836 O O . THR A 1 105 ? 21.734 4.716 -18.356 1.00 92.44 105 THR A O 1
ATOM 839 N N . GLN A 1 106 ? 19.651 4.724 -17.523 1.00 91.44 106 GLN A N 1
ATOM 840 C CA . GLN A 1 106 ? 19.730 6.083 -16.994 1.00 91.44 106 GLN A CA 1
ATOM 841 C C . GLN A 1 106 ? 20.659 6.211 -15.777 1.00 91.44 106 GLN A C 1
ATOM 843 O O . GLN A 1 106 ? 21.238 7.272 -15.563 1.00 91.44 106 GLN A O 1
ATOM 848 N N . LEU A 1 107 ? 20.818 5.142 -14.991 1.00 90.44 107 LEU A N 1
ATOM 849 C CA . LEU A 1 107 ? 21.646 5.147 -13.781 1.00 90.44 107 LEU A CA 1
ATOM 850 C C . LEU A 1 107 ? 23.041 4.556 -14.013 1.00 90.44 107 LEU A C 1
ATOM 852 O O . LEU A 1 107 ? 23.937 4.805 -13.213 1.00 90.44 107 LEU A O 1
ATOM 856 N N . GLY A 1 108 ? 23.223 3.753 -15.067 1.00 93.19 108 GLY A N 1
ATOM 857 C CA . GLY A 1 108 ? 24.458 3.008 -15.324 1.00 93.19 108 GLY A CA 1
ATOM 858 C C . GLY A 1 108 ? 24.772 1.965 -14.247 1.00 93.19 108 GLY A C 1
ATOM 859 O O . GLY A 1 108 ? 25.933 1.631 -14.029 1.00 93.19 108 GLY A O 1
ATOM 860 N N . LEU A 1 109 ? 23.752 1.498 -13.521 1.00 93.56 109 LEU A N 1
ATOM 861 C CA . LEU A 1 109 ? 23.889 0.604 -12.373 1.00 93.56 109 LEU A CA 1
ATOM 862 C C . LEU A 1 109 ? 22.872 -0.530 -12.448 1.00 93.56 109 LEU A C 1
ATOM 864 O O . LEU A 1 109 ? 21.761 -0.364 -12.956 1.00 93.56 109 LEU A O 1
ATOM 868 N N . ASN A 1 110 ? 23.243 -1.675 -11.880 1.00 93.81 110 ASN A N 1
ATOM 869 C CA . ASN A 1 110 ? 22.341 -2.806 -11.720 1.00 93.81 110 ASN A CA 1
ATOM 870 C C . ASN A 1 110 ? 21.215 -2.467 -10.724 1.00 93.81 110 ASN A C 1
ATOM 872 O O . ASN A 1 110 ? 21.481 -1.917 -9.654 1.00 93.81 110 ASN A O 1
ATOM 876 N N . ILE A 1 111 ? 19.971 -2.843 -11.036 1.00 93.31 111 ILE A N 1
ATOM 877 C CA . ILE A 1 111 ? 18.796 -2.568 -10.193 1.00 93.31 111 ILE A CA 1
ATOM 878 C C . ILE A 1 111 ? 18.956 -3.082 -8.756 1.00 93.31 111 ILE A C 1
ATOM 880 O O . ILE A 1 111 ? 18.475 -2.457 -7.820 1.00 93.31 111 ILE A O 1
ATOM 884 N N . PHE A 1 112 ? 19.676 -4.187 -8.544 1.00 93.00 112 PHE A N 1
ATOM 885 C CA . PHE A 1 112 ? 19.880 -4.754 -7.210 1.00 93.00 112 PHE A CA 1
ATOM 886 C C . PHE A 1 112 ? 20.872 -3.957 -6.360 1.00 93.00 112 PHE A C 1
ATOM 888 O O . PHE A 1 112 ? 20.884 -4.109 -5.138 1.00 93.00 112 PHE A O 1
ATOM 895 N N . ALA A 1 113 ? 21.682 -3.094 -6.980 1.00 91.06 113 A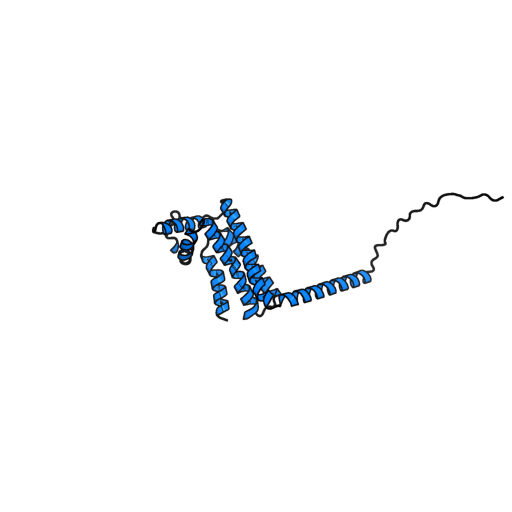LA A N 1
ATOM 896 C CA . ALA A 1 113 ? 22.512 -2.133 -6.261 1.00 91.06 113 ALA A CA 1
ATOM 897 C C . ALA A 1 113 ? 21.676 -0.970 -5.700 1.00 91.06 113 ALA A C 1
ATOM 899 O O . ALA A 1 113 ? 22.082 -0.337 -4.725 1.00 91.06 113 ALA A O 1
ATOM 900 N N . LEU A 1 114 ? 20.487 -0.711 -6.261 1.00 87.25 114 LEU A N 1
ATOM 901 C CA . LEU A 1 114 ? 19.547 0.253 -5.701 1.00 87.25 114 LEU A CA 1
ATOM 902 C C . LEU A 1 114 ? 18.863 -0.349 -4.475 1.00 87.25 114 LEU A C 1
ATOM 904 O O . LEU A 1 114 ? 18.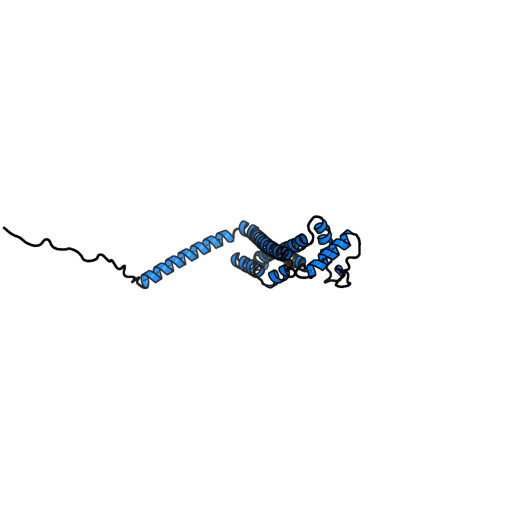078 -1.288 -4.577 1.00 87.25 114 LEU A O 1
ATOM 908 N N . GLN A 1 115 ? 19.184 0.205 -3.305 1.00 84.31 115 GLN A N 1
ATOM 909 C CA . GLN A 1 115 ? 18.547 -0.111 -2.020 1.00 84.31 115 GLN A CA 1
ATOM 910 C C . GLN A 1 115 ? 18.500 -1.610 -1.663 1.00 84.31 115 GLN A C 1
ATOM 912 O O . GLN A 1 115 ? 17.630 -2.032 -0.905 1.00 84.31 115 GLN A O 1
ATOM 917 N N . ALA A 1 116 ? 19.416 -2.423 -2.203 1.00 84.19 116 ALA A N 1
ATOM 918 C CA . ALA A 1 116 ? 19.387 -3.879 -2.053 1.00 84.19 116 ALA A CA 1
ATOM 919 C C . ALA A 1 116 ? 18.011 -4.480 -2.410 1.00 84.19 116 ALA A C 1
ATOM 921 O O . ALA A 1 116 ? 17.457 -5.285 -1.659 1.00 84.19 116 ALA A O 1
ATOM 922 N N . ALA A 1 117 ? 17.453 -4.085 -3.563 1.00 86.94 117 ALA A N 1
ATOM 923 C CA . ALA A 1 117 ? 16.133 -4.480 -4.062 1.00 86.94 117 ALA A CA 1
ATOM 924 C C . ALA A 1 117 ? 15.997 -5.980 -4.420 1.00 86.94 117 ALA A C 1
ATOM 926 O O . ALA A 1 117 ? 15.390 -6.341 -5.421 1.00 86.94 117 ALA A O 1
ATOM 927 N N . TRP A 1 118 ? 16.535 -6.903 -3.625 1.00 89.12 118 TRP A N 1
ATOM 928 C CA . TRP A 1 118 ? 16.518 -8.345 -3.892 1.00 89.12 118 TRP A CA 1
ATOM 929 C C . TRP A 1 118 ? 15.105 -8.922 -3.953 1.00 89.12 118 TRP A C 1
ATOM 931 O O . TRP A 1 118 ? 14.846 -9.846 -4.721 1.00 89.12 118 TRP A O 1
ATOM 941 N N . LEU A 1 119 ? 14.165 -8.334 -3.206 1.00 90.06 119 LEU A N 1
ATOM 942 C CA . LEU A 1 119 ? 12.756 -8.723 -3.254 1.00 90.06 119 LEU A CA 1
ATOM 943 C C . LEU A 1 119 ? 12.115 -8.442 -4.621 1.00 90.06 119 LEU A C 1
ATOM 945 O O . LEU A 1 119 ? 11.091 -9.031 -4.955 1.00 90.06 119 LEU A O 1
ATOM 949 N N . PHE A 1 120 ? 12.742 -7.603 -5.446 1.00 93.62 120 PHE A N 1
ATOM 950 C CA . PHE A 1 120 ? 12.324 -7.408 -6.824 1.00 93.62 120 PHE A CA 1
ATOM 951 C C . PHE A 1 120 ? 12.496 -8.674 -7.670 1.00 93.62 120 PHE A C 1
ATOM 953 O O . PHE A 1 120 ? 11.708 -8.887 -8.584 1.00 93.62 120 PHE A O 1
ATOM 960 N N . TRP A 1 121 ? 13.453 -9.556 -7.357 1.00 93.38 121 TRP A N 1
ATOM 961 C CA . TRP A 1 121 ? 13.678 -10.775 -8.138 1.00 93.38 121 TRP A CA 1
ATOM 962 C C . TRP A 1 121 ? 12.423 -11.660 -8.254 1.00 93.38 121 TRP A C 1
ATOM 964 O O . TRP A 1 121 ? 11.961 -11.868 -9.380 1.00 93.38 121 TRP A O 1
ATOM 974 N N . PRO A 1 122 ? 11.788 -12.115 -7.154 1.00 93.69 122 PRO A N 1
ATOM 975 C CA . PRO A 1 122 ? 10.558 -12.897 -7.262 1.00 93.69 122 PRO A CA 1
ATOM 976 C C . PRO A 1 122 ? 9.381 -12.083 -7.824 1.00 93.69 122 PRO A C 1
ATOM 978 O O . PRO A 1 122 ? 8.550 -12.637 -8.541 1.00 93.69 122 PRO A O 1
ATOM 981 N N . ILE A 1 123 ? 9.313 -10.773 -7.559 1.00 94.38 123 ILE A N 1
ATOM 982 C CA . ILE A 1 123 ? 8.253 -9.898 -8.093 1.00 94.38 123 ILE A CA 1
ATOM 983 C C . ILE A 1 123 ? 8.340 -9.822 -9.623 1.00 94.38 123 ILE A C 1
ATOM 985 O O . ILE A 1 123 ? 7.327 -9.981 -10.301 1.00 94.38 123 ILE A O 1
ATOM 989 N N . SER A 1 124 ? 9.548 -9.651 -10.164 1.00 94.25 124 SER A N 1
ATOM 990 C CA . SER A 1 124 ? 9.815 -9.573 -11.604 1.00 94.25 124 SER A CA 1
ATOM 991 C C . SER A 1 124 ? 9.503 -10.876 -12.344 1.00 94.25 124 SER A C 1
ATOM 993 O O . SER A 1 124 ? 9.188 -10.867 -13.529 1.00 94.25 124 SER A O 1
ATOM 995 N N . LEU A 1 125 ? 9.575 -12.019 -11.655 1.00 93.75 125 LEU A N 1
ATOM 996 C CA . LEU A 1 125 ? 9.214 -13.306 -12.238 1.00 93.75 125 LEU A CA 1
ATOM 997 C C . LEU A 1 125 ? 7.698 -13.405 -12.437 1.00 93.75 125 LEU A C 1
ATOM 999 O O . LEU A 1 125 ? 7.239 -13.837 -13.492 1.00 93.75 125 LEU A O 1
ATOM 1003 N N . VAL A 1 126 ? 6.926 -12.973 -11.437 1.00 95.06 126 VAL A N 1
ATOM 1004 C CA . VAL A 1 126 ? 5.456 -12.982 -11.489 1.00 95.06 126 VAL A CA 1
ATOM 1005 C C . VAL A 1 126 ? 4.926 -11.888 -12.414 1.00 95.06 126 VAL A C 1
ATOM 1007 O O . VAL A 1 126 ? 3.920 -12.101 -13.090 1.00 95.06 126 VAL A O 1
ATOM 1010 N N . SER A 1 127 ? 5.613 -10.743 -12.502 1.00 94.44 127 SER A N 1
ATOM 1011 C CA . SER A 1 127 ? 5.189 -9.634 -13.361 1.00 94.44 127 SER A CA 1
ATOM 1012 C C . SER A 1 127 ? 5.126 -10.013 -14.839 1.00 94.44 127 SER A C 1
ATOM 1014 O O . SER A 1 127 ? 4.364 -9.394 -15.563 1.00 94.44 127 SER A O 1
ATOM 1016 N N . ARG A 1 128 ? 5.838 -11.061 -15.280 1.00 92.25 128 ARG A N 1
ATOM 1017 C CA . ARG A 1 128 ? 5.796 -11.584 -16.663 1.00 92.25 128 ARG A CA 1
ATOM 1018 C C . ARG A 1 128 ? 4.403 -12.036 -17.109 1.00 92.25 128 ARG A C 1
ATOM 1020 O O . ARG A 1 128 ? 4.143 -12.153 -18.300 1.00 92.25 128 ARG A O 1
ATOM 1027 N N . LEU A 1 129 ? 3.512 -12.325 -16.162 1.00 94.00 129 LEU A N 1
ATOM 1028 C CA . LEU A 1 129 ? 2.146 -12.770 -16.444 1.00 94.00 129 LEU A CA 1
ATOM 1029 C C . LEU A 1 129 ? 1.170 -11.602 -16.674 1.00 94.00 129 LEU A C 1
ATOM 1031 O O . LEU A 1 129 ? 0.013 -11.833 -17.021 1.00 94.00 129 LEU A O 1
ATOM 1035 N N . PHE A 1 130 ? 1.611 -10.361 -16.460 1.00 94.62 130 PHE A N 1
ATOM 1036 C CA . PHE A 1 130 ? 0.772 -9.166 -16.444 1.00 94.62 130 PHE A CA 1
ATOM 1037 C C . PHE A 1 130 ? 1.476 -7.986 -17.136 1.00 94.62 130 PHE A C 1
ATOM 1039 O O . PHE A 1 130 ? 2.683 -8.022 -17.356 1.00 94.62 130 PHE A O 1
ATOM 1046 N N . PRO A 1 131 ? 0.761 -6.893 -17.449 1.00 95.19 131 PRO A N 1
ATOM 1047 C CA . PRO A 1 131 ? 1.403 -5.621 -17.764 1.00 95.19 131 PRO A CA 1
ATOM 1048 C C . PRO A 1 131 ? 2.284 -5.163 -16.589 1.00 95.19 131 PRO A C 1
ATOM 1050 O O . PRO A 1 131 ? 1.786 -4.928 -15.483 1.00 95.19 131 PRO A O 1
ATOM 1053 N N . THR A 1 132 ? 3.604 -5.100 -16.802 1.00 95.19 132 THR A N 1
ATOM 1054 C CA . THR A 1 132 ? 4.574 -4.969 -15.703 1.00 95.19 132 THR A CA 1
ATOM 1055 C C . THR A 1 132 ? 4.356 -3.708 -14.869 1.00 95.19 132 THR A C 1
ATOM 1057 O O . THR A 1 132 ? 4.383 -3.785 -13.643 1.00 95.19 132 THR A O 1
ATOM 1060 N N . GLY A 1 133 ? 4.099 -2.556 -15.496 1.00 95.19 133 GLY A N 1
ATOM 1061 C CA . GLY A 1 133 ? 3.901 -1.293 -14.775 1.00 95.19 133 GLY A CA 1
ATOM 1062 C C . GLY A 1 133 ? 2.708 -1.349 -13.820 1.00 95.19 133 GLY A C 1
ATOM 1063 O O . GLY A 1 133 ? 2.839 -1.092 -12.623 1.00 95.19 133 GLY A O 1
ATOM 1064 N N . GLU A 1 134 ? 1.553 -1.768 -14.326 1.00 96.12 134 GLU A N 1
ATOM 1065 C CA . GLU A 1 134 ? 0.320 -1.919 -13.561 1.00 96.12 134 GLU A CA 1
ATOM 1066 C C . GLU A 1 134 ? 0.471 -2.949 -12.442 1.00 96.12 134 GLU A C 1
ATOM 1068 O O . GLU A 1 134 ? -0.002 -2.725 -11.324 1.00 96.12 134 GLU A O 1
ATOM 1073 N N . PHE A 1 135 ? 1.155 -4.061 -12.715 1.00 97.00 135 PHE A N 1
ATOM 1074 C CA . PHE A 1 135 ? 1.418 -5.097 -11.724 1.00 97.00 135 PHE A CA 1
ATOM 1075 C C . PHE A 1 135 ? 2.275 -4.581 -10.564 1.00 97.00 135 PHE A C 1
ATOM 1077 O O . PHE A 1 135 ? 1.910 -4.781 -9.405 1.00 97.00 135 PHE A O 1
ATOM 1084 N N . LEU A 1 136 ? 3.375 -3.879 -10.858 1.00 96.56 136 LEU A N 1
ATOM 1085 C CA . LEU A 1 136 ? 4.274 -3.321 -9.845 1.00 96.56 136 LEU A CA 1
ATOM 1086 C C . LEU A 1 136 ? 3.556 -2.311 -8.937 1.00 96.56 136 LEU A C 1
ATOM 1088 O O . LEU A 1 136 ? 3.665 -2.372 -7.712 1.00 96.56 136 LEU A O 1
ATOM 1092 N N . LEU A 1 137 ? 2.750 -1.421 -9.515 1.00 97.12 137 LEU A N 1
ATOM 1093 C CA . LEU A 1 137 ? 1.965 -0.464 -8.731 1.00 97.12 137 LEU A CA 1
ATOM 1094 C C . LEU A 1 137 ? 0.893 -1.158 -7.881 1.00 97.12 137 LEU A C 1
ATOM 1096 O O . LEU A 1 137 ? 0.678 -0.805 -6.721 1.00 97.12 137 LEU A O 1
ATOM 1100 N N . THR A 1 138 ? 0.248 -2.188 -8.432 1.00 97.56 138 THR A N 1
ATOM 1101 C CA . THR A 1 138 ? -0.798 -2.938 -7.727 1.00 97.56 138 THR A CA 1
ATOM 1102 C C . THR A 1 138 ? -0.227 -3.754 -6.569 1.00 97.56 138 THR A C 1
ATOM 1104 O O . THR A 1 138 ? -0.816 -3.760 -5.489 1.00 97.56 138 THR A O 1
ATOM 1107 N N . ILE A 1 139 ? 0.922 -4.418 -6.742 1.00 97.00 139 ILE A N 1
ATOM 1108 C CA . ILE A 1 139 ? 1.537 -5.209 -5.667 1.00 97.00 139 ILE A CA 1
ATOM 1109 C C . ILE A 1 139 ? 2.043 -4.312 -4.529 1.00 97.00 139 ILE A C 1
ATOM 1111 O O . ILE A 1 139 ? 1.913 -4.676 -3.361 1.00 97.00 139 ILE A O 1
ATOM 1115 N N . GLN A 1 140 ? 2.535 -3.109 -4.841 1.00 96.81 140 GLN A N 1
ATOM 1116 C CA . GLN A 1 140 ? 2.887 -2.115 -3.827 1.00 96.81 140 GLN A CA 1
ATOM 1117 C C . GLN A 1 140 ? 1.653 -1.629 -3.055 1.00 96.81 140 GLN A C 1
ATOM 1119 O O . GLN A 1 140 ? 1.663 -1.625 -1.823 1.00 96.81 140 GLN A O 1
ATOM 1124 N N . ALA A 1 141 ? 0.564 -1.287 -3.749 1.00 98.12 141 ALA A N 1
ATOM 1125 C CA . ALA A 1 141 ? -0.698 -0.908 -3.110 1.00 98.12 141 ALA A CA 1
ATOM 1126 C C . ALA A 1 141 ? -1.283 -2.047 -2.251 1.00 98.12 141 ALA A C 1
ATOM 1128 O O . ALA A 1 141 ? -1.847 -1.807 -1.177 1.00 98.12 141 ALA A O 1
ATOM 1129 N N . LEU A 1 142 ? -1.127 -3.300 -2.693 1.00 98.19 142 LEU A N 1
ATOM 1130 C CA . LEU A 1 142 ? -1.482 -4.486 -1.916 1.00 98.19 142 LEU A CA 1
ATOM 1131 C C . LEU A 1 142 ? -0.649 -4.562 -0.634 1.00 98.19 142 LEU A C 1
ATOM 1133 O O . LEU A 1 142 ? -1.214 -4.720 0.443 1.00 98.19 142 LEU A O 1
ATOM 1137 N N . ALA A 1 143 ? 0.673 -4.417 -0.726 1.00 97.62 143 ALA A N 1
ATOM 1138 C CA . ALA A 1 143 ? 1.551 -4.481 0.436 1.00 97.62 143 ALA A CA 1
ATOM 1139 C C . ALA A 1 143 ? 1.240 -3.386 1.471 1.00 97.62 143 ALA A C 1
ATOM 1141 O O . ALA A 1 143 ? 1.133 -3.678 2.665 1.00 97.62 143 ALA A O 1
ATOM 1142 N N . LEU A 1 144 ? 1.025 -2.147 1.018 1.00 98.19 144 LEU A N 1
ATOM 1143 C CA . LEU A 1 144 ? 0.636 -1.033 1.886 1.00 98.19 144 LEU A CA 1
ATOM 1144 C C . LEU A 1 144 ? -0.736 -1.270 2.534 1.00 98.19 144 LEU A C 1
ATOM 1146 O O . LEU A 1 144 ? -0.897 -1.058 3.732 1.00 98.19 144 LEU A O 1
ATOM 1150 N N . GLY A 1 145 ? -1.720 -1.779 1.789 1.00 98.12 145 GLY A N 1
ATOM 1151 C CA . GLY A 1 145 ? -3.014 -2.144 2.371 1.00 98.12 145 GLY A CA 1
ATOM 1152 C C . GLY A 1 145 ? -2.915 -3.288 3.380 1.00 98.12 145 GLY A C 1
ATOM 1153 O O . GLY A 1 145 ? -3.489 -3.207 4.465 1.00 98.12 145 GLY A O 1
ATOM 1154 N N . LEU A 1 146 ? -2.128 -4.326 3.083 1.00 98.12 146 LEU A N 1
ATOM 1155 C CA . LEU A 1 146 ? -1.925 -5.470 3.973 1.00 98.12 146 LEU A CA 1
ATOM 1156 C C . LEU A 1 146 ? -1.331 -5.079 5.326 1.00 98.12 146 LEU A C 1
ATOM 1158 O O . LEU A 1 146 ? -1.623 -5.761 6.305 1.00 98.12 146 LEU A O 1
ATOM 1162 N N . ALA A 1 147 ? -0.568 -3.985 5.416 1.00 97.88 147 ALA A N 1
ATOM 1163 C CA . ALA A 1 147 ? -0.021 -3.480 6.677 1.00 97.88 147 ALA A CA 1
ATOM 1164 C C . ALA A 1 147 ? -1.106 -3.097 7.703 1.00 97.88 147 ALA A C 1
ATOM 1166 O O . ALA A 1 147 ? -0.857 -3.151 8.909 1.00 97.88 147 ALA A O 1
ATOM 1167 N N . VAL A 1 148 ? -2.335 -2.808 7.261 1.00 98.06 148 VAL A N 1
ATOM 1168 C CA . VAL A 1 148 ? -3.482 -2.562 8.154 1.00 98.06 148 VAL A CA 1
ATOM 1169 C C . VAL A 1 148 ? -3.772 -3.776 9.044 1.00 98.06 148 VAL A C 1
ATOM 1171 O O . VAL A 1 148 ? -4.128 -3.617 10.214 1.00 98.06 148 VAL A O 1
ATOM 1174 N N . VAL A 1 149 ? -3.583 -4.995 8.529 1.00 97.50 149 VAL A N 1
ATOM 1175 C CA . VAL A 1 149 ? -3.881 -6.235 9.260 1.00 97.50 149 VAL A CA 1
ATOM 1176 C C . VAL A 1 149 ? -2.989 -6.415 10.495 1.00 97.50 149 VAL A C 1
ATOM 1178 O O . VAL A 1 149 ? -3.542 -6.565 11.589 1.00 97.50 149 VAL A O 1
ATOM 1181 N N . PRO A 1 150 ? -1.643 -6.409 10.396 1.00 97.12 150 PRO A N 1
ATOM 1182 C CA . PRO A 1 150 ? -0.800 -6.498 11.575 1.00 97.12 150 PRO A CA 1
ATOM 1183 C C . PRO A 1 150 ? -0.949 -5.270 12.479 1.00 97.12 150 PRO A C 1
ATOM 1185 O O . PRO A 1 150 ? -0.957 -5.466 13.685 1.00 97.12 150 PRO A O 1
ATOM 1188 N N . ILE A 1 151 ? -1.179 -4.050 11.969 1.00 97.00 151 ILE A N 1
ATOM 1189 C CA . ILE A 1 151 ? -1.451 -2.870 12.824 1.00 97.00 151 ILE A CA 1
ATOM 1190 C C . ILE A 1 151 ? -2.663 -3.113 13.727 1.00 97.00 151 ILE A C 1
ATOM 1192 O O . ILE A 1 151 ? -2.587 -2.917 14.941 1.00 97.00 151 ILE A O 1
ATOM 1196 N N . TRP A 1 152 ? -3.771 -3.590 13.155 1.00 97.00 152 TRP A N 1
ATOM 1197 C CA . TRP A 1 152 ? -4.970 -3.919 13.922 1.00 97.00 152 TRP A CA 1
ATOM 1198 C C . TRP A 1 152 ? -4.695 -5.002 14.966 1.00 97.00 152 TRP A C 1
ATOM 1200 O O . TRP A 1 152 ? -5.096 -4.879 16.122 1.00 97.00 152 TRP A O 1
ATOM 1210 N N . ARG A 1 153 ? -3.988 -6.069 14.580 1.00 95.69 153 ARG A N 1
ATOM 1211 C CA . ARG A 1 153 ? -3.674 -7.180 15.488 1.00 95.69 153 ARG A CA 1
ATOM 1212 C C . ARG A 1 153 ? -2.708 -6.776 16.600 1.00 95.69 153 ARG A C 1
ATOM 1214 O O . ARG A 1 153 ? -2.896 -7.214 17.727 1.00 95.69 153 ARG A O 1
ATOM 1221 N N . ILE A 1 154 ? -1.735 -5.913 16.317 1.00 96.44 154 ILE A N 1
ATOM 1222 C CA . ILE A 1 154 ? -0.840 -5.325 17.322 1.00 96.44 154 ILE A CA 1
ATOM 1223 C C . ILE A 1 154 ? -1.653 -4.484 18.312 1.00 96.44 154 ILE A C 1
ATOM 1225 O O . ILE A 1 154 ? -1.479 -4.600 19.525 1.00 96.44 154 ILE A O 1
ATOM 1229 N N . ALA A 1 155 ? -2.585 -3.677 17.797 1.00 95.44 155 ALA A N 1
ATOM 1230 C CA . ALA A 1 155 ? -3.461 -2.854 18.617 1.00 95.44 155 ALA A CA 1
ATOM 1231 C C . ALA A 1 155 ? -4.353 -3.701 19.542 1.00 95.44 155 ALA A C 1
ATOM 1233 O O . ALA A 1 155 ? -4.479 -3.382 20.722 1.00 95.44 155 ALA A O 1
ATOM 1234 N N . ARG A 1 156 ? -4.955 -4.782 19.027 1.00 93.44 156 ARG A N 1
ATOM 1235 C CA . ARG A 1 156 ? -5.848 -5.667 19.799 1.00 93.44 156 ARG A CA 1
ATOM 1236 C C . ARG A 1 156 ? -5.109 -6.655 20.707 1.00 93.44 156 ARG A C 1
ATOM 1238 O O . ARG A 1 156 ? -5.674 -7.055 21.715 1.00 93.44 156 ARG A O 1
ATOM 1245 N N . GLY A 1 157 ? -3.886 -7.049 20.354 1.00 91.75 157 GLY A N 1
ATOM 1246 C CA . GLY A 1 157 ? -3.062 -7.993 21.110 1.00 91.75 157 GLY A CA 1
ATOM 1247 C C . GLY A 1 157 ? -2.110 -7.279 22.078 1.00 91.75 157 GLY A C 1
ATOM 1248 O O . GLY A 1 157 ? -2.557 -6.882 23.153 1.00 91.75 157 GLY A O 1
ATOM 1249 N N . PRO A 1 158 ? -0.824 -7.082 21.722 1.00 92.25 158 PRO A N 1
ATOM 1250 C CA . PRO A 1 158 ? 0.191 -6.476 22.593 1.00 92.25 158 PRO A CA 1
ATOM 1251 C C . PRO A 1 158 ? -0.213 -5.154 23.261 1.00 92.25 158 PRO A C 1
ATOM 1253 O O . PRO A 1 158 ? 0.086 -4.942 24.433 1.00 92.25 158 PRO A O 1
ATOM 1256 N N . ALA A 1 159 ? -0.903 -4.262 22.543 1.00 92.38 159 ALA A N 1
ATOM 1257 C CA . ALA A 1 159 ? -1.300 -2.959 23.082 1.00 92.38 159 ALA A CA 1
ATOM 1258 C C . ALA A 1 159 ? -2.624 -2.988 23.873 1.00 92.38 159 ALA A C 1
ATOM 1260 O O . ALA A 1 159 ? -2.978 -1.985 24.495 1.00 92.38 159 ALA A O 1
ATOM 1261 N N . ASN A 1 160 ? -3.358 -4.110 23.843 1.00 92.19 160 ASN A N 1
ATOM 1262 C CA . ASN A 1 160 ? -4.636 -4.324 24.531 1.00 92.19 160 ASN A CA 1
ATOM 1263 C C . ASN A 1 160 ? -5.650 -3.169 24.356 1.00 92.19 160 ASN A C 1
ATOM 1265 O O . ASN A 1 160 ? -6.368 -2.776 25.282 1.00 92.19 160 ASN A O 1
ATOM 1269 N N . LEU A 1 161 ? -5.693 -2.574 23.161 1.00 91.88 161 LEU A N 1
ATOM 1270 C CA . LEU A 1 161 ? -6.605 -1.483 22.846 1.00 91.88 161 LEU A CA 1
ATOM 1271 C C . LEU A 1 161 ? -8.009 -2.020 22.565 1.00 91.88 161 LEU A C 1
ATOM 1273 O O . LEU A 1 161 ? -8.209 -3.070 21.948 1.00 91.88 161 LEU A O 1
ATOM 1277 N N . ARG A 1 162 ? -9.019 -1.240 22.960 1.00 89.81 162 ARG A N 1
ATOM 1278 C CA . ARG A 1 162 ? -10.406 -1.466 22.530 1.00 89.81 162 ARG A CA 1
ATOM 1279 C C . ARG A 1 162 ? -10.531 -1.302 21.015 1.00 89.81 162 ARG A C 1
ATOM 1281 O O . ARG A 1 162 ? -9.730 -0.599 20.399 1.00 89.81 162 ARG A O 1
ATOM 1288 N N . THR A 1 163 ? -11.588 -1.862 20.434 1.00 89.56 163 THR A N 1
ATOM 1289 C CA . THR A 1 163 ? -11.837 -1.836 18.985 1.00 89.56 163 THR A CA 1
ATOM 1290 C C . THR A 1 163 ? -11.805 -0.425 18.397 1.00 89.56 163 THR A C 1
ATOM 1292 O O . THR A 1 163 ? -11.229 -0.210 17.335 1.00 89.56 163 THR A O 1
ATOM 1295 N N . GLY A 1 164 ? -12.319 0.572 19.128 1.00 88.19 164 GLY A N 1
ATOM 1296 C CA . GLY A 1 164 ? -12.222 1.977 18.720 1.00 88.19 164 GLY A CA 1
ATOM 1297 C C . GLY A 1 164 ? -10.780 2.488 18.604 1.00 88.19 164 GLY A C 1
ATOM 1298 O O . GLY A 1 164 ? -10.456 3.179 17.647 1.00 88.19 164 GLY A O 1
ATOM 1299 N N . GLY A 1 165 ? -9.891 2.109 19.529 1.00 92.06 165 GLY A N 1
ATOM 1300 C CA . GLY A 1 165 ? -8.473 2.479 19.471 1.00 92.06 165 GLY A CA 1
ATOM 1301 C C . GLY A 1 165 ? -7.741 1.798 18.313 1.00 92.06 165 GLY A C 1
ATOM 1302 O O . GLY A 1 165 ? -6.994 2.453 17.590 1.00 92.06 165 GLY A O 1
ATOM 1303 N N . ALA A 1 166 ? -8.016 0.511 18.082 1.00 94.19 166 ALA A N 1
ATOM 1304 C CA . ALA A 1 166 ? -7.481 -0.218 16.931 1.00 94.19 166 ALA A CA 1
ATOM 1305 C C . ALA A 1 166 ? -7.943 0.393 15.595 1.00 94.19 166 ALA A C 1
ATOM 1307 O O . ALA A 1 166 ? -7.132 0.580 14.687 1.00 94.19 166 ALA A O 1
ATOM 1308 N N . ALA A 1 167 ? -9.218 0.784 15.503 1.00 93.62 167 ALA A N 1
ATOM 1309 C CA . ALA A 1 167 ? -9.768 1.463 14.335 1.00 93.62 167 ALA A CA 1
ATOM 1310 C C . ALA A 1 167 ? -9.122 2.830 14.096 1.00 93.62 167 ALA A C 1
ATOM 1312 O O . ALA A 1 167 ? -8.765 3.134 12.961 1.00 93.62 167 ALA A O 1
ATOM 1313 N N . VAL A 1 168 ? -8.911 3.629 15.147 1.00 95.75 168 VAL A N 1
ATOM 1314 C CA . VAL A 1 168 ? -8.217 4.920 15.034 1.00 95.75 168 VAL A CA 1
ATOM 1315 C C . VAL A 1 168 ? -6.791 4.736 14.518 1.00 95.75 168 VAL A C 1
ATOM 1317 O O . VAL A 1 168 ? -6.386 5.476 13.629 1.00 95.75 168 VAL A O 1
ATOM 1320 N N . LEU A 1 169 ? -6.043 3.740 15.004 1.00 96.62 169 LEU A N 1
ATOM 1321 C CA . LEU A 1 169 ? -4.687 3.466 14.511 1.00 96.62 169 LEU A CA 1
ATOM 1322 C C . LEU A 1 169 ? -4.674 3.016 13.045 1.00 96.62 169 LEU A C 1
ATOM 1324 O O . LEU A 1 169 ? -3.896 3.541 12.250 1.00 96.62 169 LEU A O 1
ATOM 1328 N N . ALA A 1 170 ? -5.557 2.086 12.670 1.00 96.62 170 ALA A N 1
ATOM 1329 C CA . ALA A 1 170 ? -5.690 1.638 11.286 1.00 96.62 170 ALA A CA 1
ATOM 1330 C C . ALA A 1 170 ? -6.071 2.796 10.347 1.00 96.62 170 ALA A C 1
ATOM 1332 O O . ALA A 1 170 ? -5.523 2.926 9.251 1.00 96.62 170 ALA A O 1
ATOM 1333 N N . PHE A 1 171 ? -6.976 3.670 10.789 1.00 96.62 171 PHE A N 1
ATOM 1334 C CA . PHE A 1 171 ? -7.405 4.840 10.033 1.00 96.62 171 PHE A CA 1
ATOM 1335 C C . PHE A 1 171 ? -6.303 5.899 9.929 1.00 96.62 171 PHE A C 1
ATOM 1337 O O . PHE A 1 171 ? -6.065 6.427 8.845 1.00 96.62 171 PHE A O 1
ATOM 1344 N N . ALA A 1 172 ? -5.582 6.162 11.022 1.00 97.56 172 ALA A N 1
ATOM 1345 C CA . ALA A 1 172 ? -4.448 7.079 11.042 1.00 97.56 172 ALA A CA 1
ATOM 1346 C C . ALA A 1 172 ? -3.351 6.630 10.071 1.00 97.56 172 ALA A C 1
ATOM 1348 O O . ALA A 1 172 ? -2.871 7.448 9.295 1.00 97.56 172 ALA A O 1
ATOM 1349 N N . TYR A 1 173 ? -3.015 5.335 10.054 1.00 97.69 173 TYR A N 1
ATOM 1350 C CA . TYR A 1 173 ? -2.111 4.761 9.056 1.00 97.69 173 TYR A CA 1
ATOM 1351 C C . TYR A 1 173 ? -2.643 4.958 7.629 1.00 97.69 173 TYR A C 1
ATOM 1353 O O . TYR A 1 173 ? -1.931 5.461 6.764 1.00 97.69 173 TYR A O 1
ATOM 1361 N N . SER A 1 174 ? -3.915 4.622 7.399 1.00 97.50 174 SER A N 1
ATOM 1362 C CA . SER A 1 174 ? -4.543 4.673 6.071 1.00 97.50 174 SER A CA 1
ATOM 1363 C C . SER A 1 174 ? -4.611 6.085 5.484 1.00 97.50 174 SER A C 1
ATOM 1365 O O . SER A 1 174 ? -4.531 6.249 4.270 1.00 97.50 174 SER A O 1
ATOM 1367 N N . LEU A 1 175 ? -4.761 7.114 6.322 1.00 97.31 175 LEU A N 1
ATOM 1368 C CA . LEU A 1 175 ? -4.787 8.518 5.900 1.00 97.31 175 LEU A CA 1
ATOM 1369 C C . LEU A 1 175 ? -3.424 9.209 5.977 1.00 97.31 175 LEU A C 1
ATOM 1371 O O . LEU A 1 175 ? -3.315 10.385 5.629 1.00 97.31 175 LEU A O 1
ATOM 1375 N N . HIS A 1 176 ? -2.386 8.515 6.437 1.00 97.25 176 HIS A N 1
ATOM 1376 C CA . HIS A 1 176 ? -1.096 9.141 6.657 1.00 97.25 176 HIS A CA 1
ATOM 1377 C C . HIS A 1 176 ? -0.478 9.599 5.320 1.00 97.25 176 HIS A C 1
ATOM 1379 O O . HIS A 1 176 ? -0.267 8.759 4.437 1.00 97.25 176 HIS A O 1
ATOM 1385 N N . PRO A 1 177 ? -0.117 10.890 5.153 1.00 96.69 177 PRO A N 1
ATOM 1386 C CA . PRO A 1 177 ? 0.363 11.420 3.875 1.00 96.69 177 PRO A CA 1
ATOM 1387 C C . PRO A 1 177 ? 1.561 10.665 3.302 1.00 96.69 177 PRO A C 1
ATOM 1389 O O . PRO A 1 177 ? 1.638 10.479 2.094 1.00 96.69 177 PRO A O 1
ATOM 1392 N N . SER A 1 178 ? 2.470 10.168 4.146 1.00 95.62 178 SER A N 1
ATOM 1393 C CA . SER A 1 178 ? 3.634 9.411 3.666 1.00 95.62 178 SER A CA 1
ATOM 1394 C C . SER A 1 178 ? 3.265 8.106 2.959 1.00 95.62 178 SER A C 1
ATOM 1396 O O . SER A 1 178 ? 3.985 7.709 2.052 1.00 95.62 178 SER A O 1
ATOM 1398 N N . ILE A 1 179 ? 2.151 7.458 3.325 1.00 96.88 179 ILE A N 1
ATOM 1399 C CA . ILE A 1 179 ? 1.690 6.227 2.658 1.00 96.88 179 ILE A CA 1
ATOM 1400 C C . ILE A 1 179 ? 1.195 6.553 1.250 1.00 96.88 179 ILE A C 1
ATOM 1402 O O . ILE A 1 179 ? 1.563 5.884 0.287 1.00 96.88 179 ILE A O 1
ATOM 1406 N N . HIS A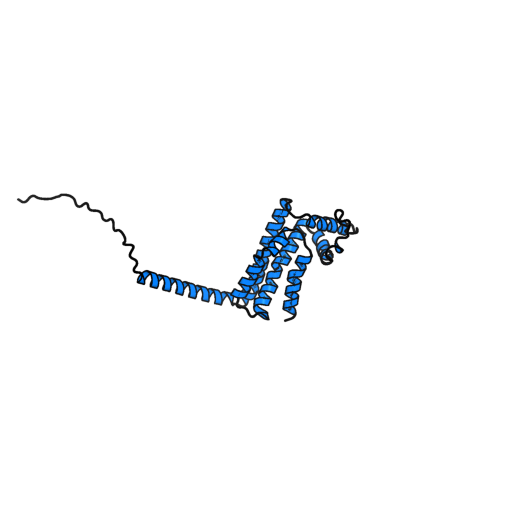 1 180 ? 0.425 7.634 1.120 1.00 96.38 180 HIS A N 1
ATOM 1407 C CA . HIS A 1 180 ? -0.053 8.121 -0.173 1.00 96.38 180 HIS A CA 1
ATOM 1408 C C . HIS A 1 180 ? 1.095 8.633 -1.044 1.00 96.38 180 HIS A C 1
ATOM 1410 O O . HIS A 1 180 ? 1.173 8.275 -2.213 1.00 96.38 180 HIS A O 1
ATOM 1416 N N . ASN A 1 181 ? 2.028 9.400 -0.478 1.00 95.25 181 ASN A N 1
ATOM 1417 C CA . ASN A 1 181 ? 3.197 9.899 -1.201 1.00 95.25 181 ASN A CA 1
ATOM 1418 C C . ASN A 1 181 ? 4.068 8.754 -1.723 1.00 95.25 181 ASN A C 1
ATOM 1420 O O . ASN A 1 181 ? 4.429 8.768 -2.895 1.00 95.25 181 ASN A O 1
ATOM 1424 N N . LEU A 1 182 ? 4.352 7.749 -0.888 1.00 94.81 182 LEU A N 1
ATOM 1425 C CA . LEU A 1 182 ? 5.102 6.561 -1.299 1.00 94.81 182 LEU A CA 1
ATOM 1426 C C . LEU A 1 182 ? 4.380 5.814 -2.430 1.00 94.81 182 LEU A C 1
ATOM 1428 O O . LEU A 1 182 ? 4.986 5.498 -3.445 1.00 94.81 182 LEU A O 1
ATOM 1432 N N . ASN A 1 183 ? 3.066 5.602 -2.303 1.00 95.94 183 ASN A N 1
ATOM 1433 C CA . ASN A 1 183 ? 2.269 4.914 -3.320 1.00 95.94 183 ASN A CA 1
ATOM 1434 C C . ASN A 1 183 ? 2.223 5.638 -4.680 1.00 95.94 183 ASN A C 1
ATOM 1436 O O . ASN A 1 183 ? 2.126 4.993 -5.723 1.00 95.94 183 ASN A O 1
ATOM 1440 N N . LEU A 1 184 ? 2.251 6.974 -4.671 1.00 94.44 184 LEU A N 1
ATOM 1441 C CA . LEU A 1 184 ? 2.156 7.801 -5.879 1.00 94.44 184 LEU A CA 1
ATOM 1442 C C . LEU A 1 184 ? 3.522 8.161 -6.483 1.00 94.44 184 LEU A C 1
ATOM 1444 O O . LEU A 1 184 ? 3.566 8.646 -7.614 1.00 94.44 184 LEU A O 1
ATOM 1448 N N . ALA A 1 185 ? 4.625 7.936 -5.762 1.00 92.31 185 ALA A N 1
ATOM 1449 C CA . ALA A 1 185 ? 5.978 8.267 -6.212 1.00 92.31 185 ALA A CA 1
ATOM 1450 C C . ALA A 1 185 ? 6.534 7.306 -7.281 1.00 92.31 185 ALA A C 1
ATOM 1452 O O . ALA A 1 185 ? 7.538 7.623 -7.919 1.00 92.31 185 ALA A O 1
ATOM 1453 N N . GLY A 1 186 ? 5.897 6.153 -7.491 1.00 92.06 186 GLY A N 1
ATOM 1454 C CA . GLY A 1 186 ? 6.360 5.099 -8.392 1.00 92.06 186 GLY A CA 1
ATOM 1455 C C . GLY A 1 186 ? 6.416 3.756 -7.676 1.00 92.06 186 GLY A C 1
ATOM 1456 O O . GLY A 1 186 ? 5.626 3.510 -6.765 1.00 92.06 186 GLY A O 1
ATOM 1457 N N . PHE A 1 187 ? 7.332 2.889 -8.109 1.00 94.38 187 PHE A N 1
ATOM 1458 C CA . PHE A 1 187 ? 7.560 1.595 -7.474 1.00 94.38 187 PHE A CA 1
ATOM 1459 C C . PHE A 1 187 ? 8.809 1.623 -6.587 1.00 94.38 187 PHE A C 1
ATOM 1461 O O . PHE A 1 187 ? 9.894 1.994 -7.033 1.00 94.38 187 PHE A O 1
ATOM 1468 N N . HIS A 1 188 ? 8.625 1.176 -5.350 1.00 93.50 188 HIS A N 1
ATOM 1469 C CA . HIS A 1 188 ? 9.567 1.166 -4.241 1.00 93.50 188 HIS A CA 1
ATOM 1470 C C . HIS A 1 188 ? 9.505 -0.220 -3.586 1.00 93.50 188 HIS A C 1
ATOM 1472 O O . HIS A 1 188 ? 8.593 -0.485 -2.794 1.00 93.50 188 HIS A O 1
ATOM 1478 N N . PRO A 1 189 ? 10.419 -1.150 -3.917 1.00 92.00 189 PRO A N 1
ATOM 1479 C CA . PRO A 1 189 ? 10.385 -2.519 -3.399 1.00 92.00 189 PRO A CA 1
ATOM 1480 C C . PRO A 1 189 ? 10.447 -2.581 -1.864 1.00 92.00 189 PRO A C 1
ATOM 1482 O O . PRO A 1 189 ? 9.896 -3.503 -1.262 1.00 92.00 189 PRO A O 1
ATOM 1485 N N . GLU A 1 190 ? 11.044 -1.580 -1.215 1.00 91.31 190 GLU A N 1
ATOM 1486 C CA . GLU A 1 190 ? 11.073 -1.417 0.237 1.00 91.31 190 GLU A CA 1
ATOM 1487 C C . GLU A 1 190 ? 9.675 -1.297 0.868 1.00 91.31 190 GLU A C 1
ATOM 1489 O O . GLU A 1 190 ? 9.480 -1.705 2.014 1.00 91.31 190 GLU A O 1
ATOM 1494 N N . ALA A 1 191 ? 8.665 -0.829 0.124 1.00 93.69 191 ALA A N 1
ATOM 1495 C CA . ALA A 1 191 ? 7.287 -0.741 0.610 1.00 93.69 191 ALA A CA 1
ATOM 1496 C C . ALA A 1 191 ? 6.714 -2.120 0.981 1.00 93.69 191 ALA A C 1
ATOM 1498 O O . ALA A 1 191 ? 5.900 -2.237 1.899 1.00 93.69 191 ALA A O 1
ATOM 1499 N N . VAL A 1 192 ? 7.177 -3.181 0.312 1.00 92.69 192 VAL A N 1
ATOM 1500 C CA . VAL A 1 192 ? 6.749 -4.561 0.581 1.00 92.69 192 VAL A CA 1
ATOM 1501 C C . VAL A 1 192 ? 7.284 -5.072 1.922 1.00 92.69 192 VAL A C 1
ATOM 1503 O O . VAL A 1 192 ? 6.673 -5.942 2.544 1.00 92.69 192 VAL A O 1
ATOM 1506 N N . ALA A 1 193 ? 8.376 -4.492 2.430 1.00 92.25 193 ALA A N 1
ATOM 1507 C CA . ALA A 1 193 ? 8.915 -4.848 3.737 1.00 92.25 193 ALA A CA 1
ATOM 1508 C C . ALA A 1 193 ? 8.029 -4.358 4.896 1.00 92.25 193 ALA A C 1
ATOM 1510 O O . ALA A 1 193 ? 8.027 -4.978 5.957 1.00 92.25 193 ALA A O 1
ATOM 1511 N N . ILE A 1 194 ? 7.239 -3.294 4.709 1.00 94.25 194 ILE A N 1
ATOM 1512 C CA . ILE A 1 194 ? 6.408 -2.686 5.765 1.00 94.25 194 ILE A CA 1
ATOM 1513 C C . ILE A 1 194 ? 5.466 -3.703 6.435 1.00 94.25 194 ILE A C 1
ATOM 1515 O O . ILE A 1 194 ? 5.567 -3.887 7.653 1.00 94.25 194 ILE A O 1
ATOM 1519 N N . PRO A 1 195 ? 4.566 -4.399 5.708 1.00 96.00 195 PRO A N 1
ATOM 1520 C CA . PRO A 1 195 ? 3.693 -5.394 6.329 1.00 96.00 195 PRO A CA 1
ATOM 1521 C C . PRO A 1 195 ? 4.482 -6.562 6.934 1.00 96.00 195 PRO A C 1
ATOM 1523 O O . PRO A 1 195 ? 4.076 -7.086 7.970 1.00 96.00 195 PRO A O 1
ATOM 1526 N N . ALA A 1 196 ? 5.610 -6.952 6.330 1.00 93.75 196 ALA A N 1
ATOM 1527 C CA . ALA A 1 196 ? 6.436 -8.052 6.819 1.00 93.75 196 ALA A CA 1
ATOM 1528 C C . ALA A 1 196 ? 7.092 -7.724 8.169 1.00 93.75 196 ALA A C 1
ATOM 1530 O O . ALA A 1 196 ? 7.046 -8.543 9.083 1.00 93.75 196 ALA A O 1
ATOM 1531 N N . LEU A 1 197 ? 7.636 -6.515 8.330 1.00 95.12 197 LEU A N 1
ATOM 1532 C CA . LEU A 1 197 ? 8.232 -6.052 9.586 1.00 95.12 197 LEU A CA 1
ATOM 1533 C C . LEU A 1 197 ? 7.188 -5.944 10.704 1.00 95.12 197 LEU A C 1
ATOM 1535 O O . LEU A 1 197 ? 7.433 -6.381 11.828 1.00 95.12 197 LEU A O 1
ATOM 1539 N N . LEU A 1 198 ? 5.997 -5.425 10.393 1.00 96.12 198 LEU A N 1
ATOM 1540 C CA . LEU A 1 198 ? 4.889 -5.359 11.350 1.00 96.12 198 LEU A CA 1
ATOM 1541 C C . LEU A 1 198 ? 4.408 -6.758 11.757 1.00 96.12 198 LEU A C 1
ATOM 1543 O O . LEU A 1 198 ? 4.150 -7.013 12.932 1.00 96.12 198 LEU A O 1
ATOM 1547 N N . ALA A 1 199 ? 4.307 -7.680 10.799 1.00 94.88 199 ALA A N 1
ATOM 1548 C CA . ALA A 1 199 ? 3.955 -9.067 11.077 1.00 94.88 199 ALA A CA 1
ATOM 1549 C C . ALA A 1 199 ? 5.036 -9.782 11.903 1.00 94.88 199 ALA A C 1
ATOM 1551 O O . ALA A 1 199 ? 4.695 -10.552 12.797 1.00 94.88 199 ALA A O 1
ATOM 1552 N N . ALA A 1 200 ? 6.317 -9.504 11.650 1.00 95.69 200 ALA A N 1
ATOM 1553 C CA . ALA A 1 200 ? 7.427 -10.047 12.427 1.00 95.69 200 ALA A CA 1
ATOM 1554 C C . ALA A 1 200 ? 7.381 -9.572 13.886 1.00 95.69 200 ALA A C 1
ATOM 1556 O O . ALA A 1 200 ? 7.510 -10.389 14.793 1.00 95.69 200 ALA A O 1
ATOM 1557 N N . TYR A 1 201 ? 7.117 -8.281 14.118 1.00 95.50 201 TYR A N 1
ATOM 1558 C CA . TYR A 1 201 ? 6.896 -7.757 15.467 1.00 95.50 201 TYR A CA 1
ATOM 1559 C C . TYR A 1 201 ? 5.714 -8.451 16.157 1.00 95.50 201 TYR A C 1
ATOM 1561 O O . TYR A 1 201 ? 5.835 -8.892 17.295 1.00 95.50 201 TYR A O 1
ATOM 1569 N N . LEU A 1 202 ? 4.590 -8.607 15.452 1.00 93.31 202 LEU A N 1
ATOM 1570 C CA . LEU A 1 202 ? 3.413 -9.293 15.985 1.00 93.31 202 LEU A CA 1
ATOM 1571 C C . LEU A 1 202 ? 3.688 -10.764 16.335 1.00 93.31 202 LEU A C 1
ATOM 1573 O O . LEU A 1 202 ? 3.128 -11.257 17.303 1.00 93.31 202 LEU A O 1
ATOM 1577 N N . ALA A 1 203 ? 4.511 -11.464 15.552 1.00 93.94 203 ALA A N 1
ATOM 1578 C CA . ALA A 1 203 ? 4.854 -12.866 15.792 1.00 93.94 203 ALA A CA 1
ATOM 1579 C C . ALA A 1 203 ? 5.856 -13.066 16.945 1.00 93.94 203 ALA A C 1
ATOM 1581 O O . ALA A 1 203 ? 5.993 -14.182 17.438 1.00 93.94 203 ALA A O 1
ATOM 1582 N N . GLY A 1 204 ? 6.574 -12.012 17.345 1.00 90.12 204 GLY A N 1
ATOM 1583 C CA . GLY A 1 204 ? 7.528 -12.037 18.457 1.00 90.12 204 GLY A CA 1
ATOM 1584 C C . GLY A 1 204 ? 6.910 -11.798 19.840 1.00 90.12 204 GLY A C 1
ATOM 1585 O O . GLY A 1 204 ? 7.646 -11.805 20.827 1.00 90.12 204 GLY A O 1
ATOM 1586 N N . HIS A 1 205 ? 5.598 -11.571 19.911 1.00 74.38 205 HIS A N 1
ATOM 1587 C CA . HIS A 1 205 ? 4.821 -11.354 21.133 1.00 74.38 205 HIS A CA 1
ATOM 1588 C C . HIS A 1 205 ? 3.842 -12.504 21.373 1.00 74.38 205 HIS A C 1
ATOM 1590 O O . HIS A 1 205 ? 3.642 -12.837 22.562 1.00 74.38 205 HIS A O 1
#

Sequence (205 aa):
MNRKKFLFDVDGAFGVKSFERTSEQVTSTMAGLRRRADITLLRWQAHFDSPIADRVIPWLGAFLLTLSLALLSLSRFRDLSVGEQIGYYIQASHLMEMGESPEVTQLGLNIFALQAAWLFWPISLVSRLFPTGEFLLTIQALALGLAVVPIWRIARGPANLRTGGAAVLAFAYSLHPSIHNLNLAGFHPEAVAIPALLAAYLAGH

pLDDT: mean 85.8, std 16.36, range [37.34, 98.62]

Foldseek 3Di:
DDDDDDDDDDDDPPPPPPPPPDPVNVVVVVVVVVVVVVVVVVVVLVVCQDPVNLVVVLVVQLVVLLVVLLVVQVVCVVVVNAAPVQVLLVQLLVCVVVVHFSQRPVVRDGPCVPVNLVVSVVQSVVCVVDVNQSSQLSVLSSLLSLLSSLLLLCCVPVVVHRSVRSVVRSVCSSPPVVSSCQSRNGGDSVSNCNSVVSVVVSVVD

Organism: NCBI:txid408172

Radius of gyration: 30.7 Å; Cα contacts (8 Å, |Δi|>4): 192; chains: 1; bounding box: 114×58×52 Å

Secondary structure (DSSP, 8-state):
----------------------HHHHHHHHHHHHHHHHHHHHHHHHHHTSHHHHHHHHHHHHHHHHHHHHHHHHHHHHTT-S-THHHHHHHHHHHHHHT---EETTTTEEGGGSTT-TTHHHHHHHHTTS-HHHHHHHHHHHHHHHTHHHHHHHHHTTT---HHHHHHHHHHHHH-HHHHHHHHS---GGGGHHHHHHHHHHHT-

Mean predicted aligned error: 10.5 Å